Protein AF-W6US07-F1 (afdb_monomer_lite)

Secondary structure (DSSP, 8-state):
----------PPPPS---TTHHHHTTTTT-TTHHHHHHH----S-GGG---HHHHHHHHHHHT---SSHHHHHHHHHHHHHHHHHHHHHHHTS---SHHHHHHHHHHHHHHHHHHHSPPPTT---TTSHHHHHHHHHHHHHHHHHHTT-HHHHHHHHHHHHHHHHHHTTTSSTHHHHHHHHHHHHH---HHHHHHHHHHHHHHHHHSTTTS-HHHHHHHHHHHHHHHHS--

Radius of gyration: 22.02 Å; chains: 1; bounding box: 59×45×82 Å

InterPro domains:
  IPR051851 EFR3 Homologs [PTHR12444] (31-222)

Sequence (231 aa):
MPRRLDGRLLFGCGPCRPKWVKVVDNIYTGNHSFLGFSQIEEDAPSYYREYDDLVDHFTRMAYSELPNEAERKKVRLAGIKGLQGVVRKTARGQLRMNALQSMEKIIPALLFNIHEKPPNDNEADESEPGCQAVFVFKDVVCRASFTNLIPVVSAMITQVVVHFDNHRLWTPSDFPLLVFGYLLDSIKNMQVAHNLVKELINYLRKSDTRLTTLQRISVVMVSCHPFCTVP

Foldseek 3Di:
DDDDDDDDDDPDDDDDDPPCVVLLVCLLPDPVSVVVVLPDDDPDAPPPDPCVVLLVCLLCQLVDPDPDPLSNLSSNLSSLVSVLSVLSNCLVHDPPDVVLVSLLRLLLSLLVQCVVPPDDPVDLDSSRSNSSSLVSLLVNLLSCQVVVVLVSLLSSLVSVVVSCVVVVVLPPLPSVLVSLVSNVVSHPDPVSLVVSLVSLVVCCVVCVVPDDPSSSVSSVCSSCVVVVPDD

Structure (mmCIF, N/CA/C/O backbone):
data_AF-W6US07-F1
#
_entry.id   AF-W6US07-F1
#
loop_
_atom_site.group_PDB
_atom_site.id
_atom_site.type_symbol
_atom_site.label_atom_id
_atom_site.label_alt_id
_atom_site.label_comp_id
_atom_site.label_asym_id
_atom_site.label_entity_id
_atom_site.label_seq_id
_atom_site.pdbx_PDB_ins_code
_atom_site.Cartn_x
_atom_site.Cartn_y
_atom_site.Cartn_z
_atom_site.occupancy
_atom_site.B_iso_or_equiv
_atom_site.auth_seq_id
_atom_site.auth_comp_id
_atom_site.auth_asym_id
_atom_site.auth_atom_id
_atom_site.pdbx_PDB_model_num
ATOM 1 N N . MET A 1 1 ? -39.193 -20.395 60.307 1.00 25.22 1 MET A N 1
ATOM 2 C CA . MET A 1 1 ? -38.164 -19.517 60.919 1.00 25.22 1 MET A CA 1
ATOM 3 C C . MET A 1 1 ? -36.825 -20.279 60.920 1.00 25.22 1 MET A C 1
ATOM 5 O O . MET A 1 1 ? -36.884 -21.497 60.969 1.00 25.22 1 MET A O 1
ATOM 9 N N . PRO A 1 2 ? -35.676 -19.599 60.733 1.00 37.22 2 PRO A N 1
ATOM 10 C CA . PRO A 1 2 ? -34.633 -19.822 59.692 1.00 37.22 2 PRO A CA 1
ATOM 11 C C . PRO A 1 2 ? -33.468 -20.765 60.125 1.00 37.22 2 PRO A C 1
ATOM 13 O O . PRO A 1 2 ? -33.389 -21.091 61.300 1.00 37.22 2 PRO A O 1
ATOM 16 N N . ARG A 1 3 ? -32.541 -21.258 59.271 1.00 29.02 3 ARG A N 1
ATOM 17 C CA . ARG A 1 3 ? -31.530 -20.529 58.459 1.00 29.02 3 ARG A CA 1
ATOM 18 C C . ARG A 1 3 ? -31.015 -21.291 57.220 1.00 29.02 3 ARG A C 1
ATOM 20 O O . ARG A 1 3 ? -30.935 -22.511 57.200 1.00 29.02 3 ARG A O 1
ATOM 27 N N . ARG A 1 4 ? -30.635 -20.478 56.224 1.00 33.22 4 ARG A N 1
ATOM 28 C CA . ARG A 1 4 ? -29.959 -20.766 54.947 1.00 33.22 4 ARG A CA 1
ATOM 29 C C . ARG A 1 4 ? -28.474 -21.111 55.130 1.00 33.22 4 ARG A C 1
ATOM 31 O O . ARG A 1 4 ? -27.862 -20.565 56.043 1.00 33.22 4 ARG A O 1
ATOM 38 N N . LEU A 1 5 ? -27.899 -21.827 54.159 1.00 33.09 5 LEU A N 1
ATOM 39 C CA . LEU A 1 5 ? -26.683 -21.424 53.432 1.00 33.09 5 LEU A CA 1
ATOM 40 C C . LEU A 1 5 ? -26.634 -22.137 52.065 1.00 33.09 5 LEU A C 1
ATOM 42 O O . LEU A 1 5 ? -27.092 -23.266 51.922 1.00 33.09 5 LEU A O 1
ATOM 46 N N . ASP A 1 6 ? -26.189 -21.376 51.068 1.00 35.84 6 ASP A N 1
ATOM 47 C CA . ASP A 1 6 ? -26.346 -21.533 49.620 1.00 35.84 6 ASP A CA 1
ATOM 48 C C . ASP A 1 6 ? -25.735 -22.791 48.982 1.00 35.84 6 ASP A C 1
ATOM 50 O O . ASP A 1 6 ? -24.614 -23.185 49.282 1.00 35.84 6 ASP A O 1
ATOM 54 N N . GLY A 1 7 ? -26.436 -23.320 47.974 1.00 32.16 7 GLY A N 1
ATOM 55 C CA . GLY A 1 7 ? -25.939 -24.325 47.031 1.00 32.16 7 GLY A CA 1
ATOM 56 C C . GLY A 1 7 ? -26.584 -24.148 45.655 1.00 32.16 7 GLY A C 1
ATOM 57 O O . GLY A 1 7 ? -27.359 -24.994 45.217 1.00 32.16 7 GLY A O 1
ATOM 58 N N . ARG A 1 8 ? -26.336 -23.013 44.983 1.00 32.59 8 ARG A N 1
ATOM 59 C CA . ARG A 1 8 ? -26.729 -22.830 43.576 1.00 32.59 8 ARG A CA 1
ATOM 60 C C . ARG A 1 8 ? -25.721 -23.521 42.664 1.00 32.59 8 ARG A C 1
ATOM 62 O O . ARG A 1 8 ? -24.563 -23.120 42.597 1.00 32.59 8 ARG A O 1
ATOM 69 N N . LEU A 1 9 ? -26.215 -24.500 41.913 1.00 31.17 9 LEU A N 1
ATOM 70 C CA . LEU A 1 9 ? -25.626 -24.971 40.664 1.00 31.17 9 LEU A CA 1
ATOM 71 C C . LEU A 1 9 ? -25.432 -23.769 39.724 1.00 31.17 9 LEU A C 1
ATOM 73 O O . LEU A 1 9 ? -26.399 -23.195 39.221 1.00 31.17 9 LEU A O 1
ATOM 77 N N . LEU A 1 10 ? -24.177 -23.366 39.524 1.00 31.89 10 LEU A N 1
ATOM 78 C CA . LEU A 1 10 ? -23.786 -22.415 38.489 1.00 31.89 10 LEU A CA 1
ATOM 79 C C . LEU A 1 10 ? -23.897 -23.122 37.134 1.00 31.89 10 LEU A C 1
ATOM 81 O O . LEU A 1 10 ? -23.019 -23.892 36.751 1.00 31.89 10 LEU A O 1
ATOM 85 N N . PHE A 1 11 ? -24.981 -22.853 36.404 1.00 33.59 11 PHE A N 1
ATOM 86 C CA . PHE A 1 11 ? -24.978 -23.007 34.953 1.00 33.59 11 PHE A CA 1
ATOM 87 C C . PHE A 1 11 ? -23.863 -22.114 34.404 1.00 33.59 11 PHE A C 1
ATOM 89 O O . PHE A 1 11 ? -23.882 -20.897 34.599 1.00 33.59 11 PHE A O 1
ATOM 96 N N . GLY A 1 12 ? -22.862 -22.739 33.787 1.00 29.06 12 GLY A N 1
ATOM 97 C CA . GLY A 1 12 ? -21.703 -22.060 33.230 1.00 29.06 12 GLY A CA 1
ATOM 98 C C . GLY A 1 12 ? -22.121 -21.005 32.211 1.00 29.06 12 GLY A C 1
ATOM 99 O O . GLY A 1 12 ? -22.681 -21.325 31.163 1.00 29.06 12 GLY A O 1
ATOM 100 N N . CYS A 1 13 ? -21.816 -19.742 32.509 1.00 34.47 13 CYS A N 1
ATOM 101 C CA . CYS A 1 13 ? -21.674 -18.727 31.478 1.00 34.47 13 CYS A CA 1
ATOM 102 C C . CYS A 1 13 ? -20.613 -19.228 30.491 1.00 34.47 13 CYS A C 1
ATOM 104 O O . CYS A 1 13 ? -19.468 -19.460 30.880 1.00 34.47 13 CYS A O 1
ATOM 106 N N . GLY A 1 14 ? -20.999 -19.411 29.226 1.00 37.53 14 GLY A N 1
ATOM 107 C CA . GLY A 1 14 ? -20.053 -19.634 28.133 1.00 37.53 14 GLY A CA 1
ATOM 108 C C . GLY A 1 14 ? -19.007 -18.510 28.052 1.00 37.53 14 GLY A C 1
ATOM 109 O O . GLY A 1 14 ? -19.163 -17.482 28.718 1.00 37.53 14 GLY A O 1
ATOM 110 N N . PRO A 1 15 ? -17.938 -18.684 27.252 1.00 42.66 15 PRO A N 1
ATOM 111 C CA . PRO A 1 15 ? -16.818 -17.751 27.203 1.00 42.66 15 PRO A CA 1
ATOM 112 C C . PRO A 1 15 ? -17.322 -16.319 27.010 1.00 42.66 15 PRO A C 1
ATOM 114 O O . PRO A 1 15 ? -18.023 -16.008 26.044 1.00 42.66 15 PRO A O 1
ATOM 117 N N . CYS A 1 16 ? -17.007 -15.463 27.985 1.00 43.09 16 CYS A N 1
ATOM 118 C CA . CYS A 1 16 ? -17.355 -14.053 27.985 1.00 43.09 16 CYS A CA 1
ATOM 119 C C . CYS A 1 16 ? -16.879 -13.432 26.670 1.00 43.09 16 CYS A C 1
ATOM 121 O O . CYS A 1 16 ? -15.677 -13.287 26.455 1.00 43.09 16 CYS A O 1
ATOM 123 N N . ARG A 1 17 ? -17.816 -13.078 25.781 1.00 43.22 17 ARG A N 1
ATOM 124 C CA . ARG A 1 17 ? -17.487 -12.392 24.527 1.00 43.22 17 ARG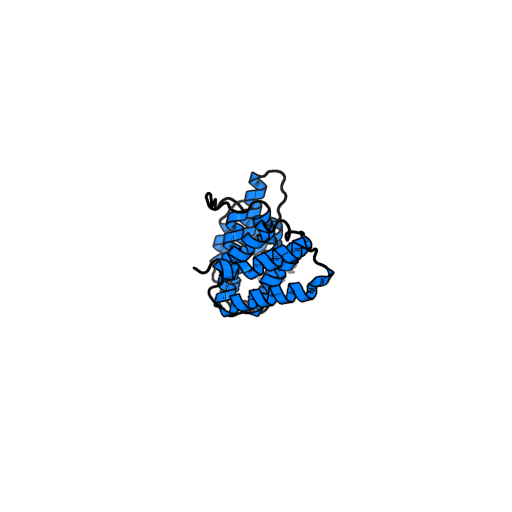 A CA 1
ATOM 125 C C . ARG A 1 17 ? -16.636 -11.150 24.847 1.00 43.22 17 ARG A C 1
ATOM 127 O O . ARG A 1 17 ? -17.054 -10.362 25.705 1.00 43.22 17 ARG A O 1
ATOM 134 N N . PRO A 1 18 ? -15.482 -10.947 24.185 1.00 44.50 18 PRO A N 1
ATOM 135 C CA . PRO A 1 18 ? -14.659 -9.760 24.388 1.00 44.50 18 PRO A CA 1
ATOM 136 C C . PRO A 1 18 ? -15.490 -8.491 24.177 1.00 44.50 18 PRO A C 1
ATOM 138 O O . PRO A 1 18 ? -16.295 -8.418 23.245 1.00 44.50 18 PRO A O 1
ATOM 141 N N . LYS A 1 19 ? -15.294 -7.468 25.020 1.00 40.53 19 LYS A N 1
ATOM 142 C CA . LYS A 1 19 ? -16.052 -6.200 24.957 1.00 40.53 19 LYS A CA 1
ATOM 143 C C . LYS A 1 19 ? -15.988 -5.522 23.575 1.00 40.53 19 LYS A C 1
ATOM 145 O O . LYS A 1 19 ? -16.894 -4.769 23.234 1.00 40.53 19 LYS A O 1
ATOM 150 N N . TRP A 1 20 ? -14.979 -5.844 22.766 1.00 45.72 20 TRP A N 1
ATOM 151 C CA . TRP A 1 20 ? -14.787 -5.358 21.399 1.00 45.72 20 TRP A CA 1
ATOM 152 C C . TRP A 1 20 ? -15.798 -5.888 20.377 1.00 45.72 20 TRP A C 1
ATOM 154 O O . TRP A 1 20 ? -16.084 -5.187 19.413 1.00 45.72 20 TRP A O 1
ATOM 164 N N . VAL A 1 21 ? -16.419 -7.050 20.611 1.00 40.38 21 VAL A N 1
ATOM 165 C CA . VAL A 1 21 ? -17.472 -7.586 19.723 1.00 40.38 21 VAL A CA 1
ATOM 166 C C . VAL A 1 21 ? -18.666 -6.624 19.655 1.00 40.38 21 VAL A C 1
ATOM 168 O O . VAL A 1 21 ? -19.186 -6.358 18.580 1.00 40.38 21 VAL A O 1
ATOM 171 N N . LYS A 1 22 ? -19.018 -5.984 20.780 1.00 39.84 22 LYS A N 1
ATOM 172 C CA . LYS A 1 22 ? -20.062 -4.943 20.828 1.00 39.84 22 LYS A CA 1
ATOM 173 C C . LYS A 1 22 ? -19.652 -3.623 20.163 1.00 39.84 22 LYS A C 1
ATOM 175 O O . LYS A 1 22 ? -20.510 -2.791 19.894 1.00 39.84 22 LYS A O 1
ATOM 180 N N . VAL A 1 23 ? -18.353 -3.405 19.945 1.00 44.38 23 VAL A N 1
ATOM 181 C CA . VAL A 1 23 ? -17.839 -2.228 19.230 1.00 44.38 23 VAL A CA 1
ATOM 182 C C . VAL A 1 23 ? -17.949 -2.463 17.728 1.00 44.38 23 VAL A C 1
ATOM 184 O O . VAL A 1 23 ? -18.418 -1.572 17.036 1.00 44.38 23 VAL A O 1
ATOM 187 N N . VAL A 1 24 ? -17.624 -3.670 17.249 1.00 43.62 24 VAL A N 1
ATOM 188 C CA . VAL A 1 24 ? -17.734 -4.068 15.833 1.00 43.62 24 VAL A CA 1
ATOM 189 C C . VAL A 1 24 ? -19.170 -3.963 15.311 1.00 43.62 24 VAL A C 1
ATOM 191 O O . VAL A 1 24 ? -19.389 -3.369 14.257 1.00 43.62 24 VAL A O 1
ATOM 194 N N . ASP A 1 25 ? -20.157 -4.406 16.094 1.00 38.91 25 ASP A N 1
ATOM 195 C CA . ASP A 1 25 ? -21.582 -4.287 15.736 1.00 38.91 25 ASP A CA 1
ATOM 196 C C . ASP A 1 25 ? -22.058 -2.821 15.616 1.00 38.91 25 ASP A C 1
ATOM 198 O O . ASP A 1 25 ? -23.061 -2.537 14.966 1.00 38.91 25 ASP A O 1
ATOM 202 N N . ASN A 1 26 ? -21.317 -1.870 16.198 1.00 40.03 26 ASN A N 1
ATOM 203 C CA . ASN A 1 26 ? -21.632 -0.438 16.219 1.00 40.03 26 ASN A CA 1
ATOM 204 C C . ASN A 1 26 ? -20.728 0.395 15.278 1.00 40.03 26 ASN A C 1
ATOM 206 O O . ASN A 1 26 ? -20.805 1.622 15.263 1.00 40.03 26 ASN A O 1
ATOM 210 N N . ILE A 1 27 ? -19.832 -0.244 14.509 1.00 46.94 27 ILE A N 1
ATOM 211 C CA . ILE A 1 27 ? -18.973 0.421 13.505 1.00 46.94 27 ILE A CA 1
ATOM 212 C C . ILE A 1 27 ? -19.727 0.633 12.183 1.00 46.94 27 ILE A C 1
ATOM 214 O O . ILE A 1 27 ? -19.425 1.579 11.457 1.00 46.94 27 ILE A O 1
ATOM 218 N N . TYR A 1 28 ? -20.772 -0.156 11.910 1.00 41.88 28 TYR A N 1
ATOM 219 C CA . TYR A 1 28 ? -21.669 0.074 10.770 1.00 41.88 28 TYR A CA 1
ATOM 220 C C . TYR A 1 28 ? -22.460 1.395 10.876 1.00 41.88 28 TYR A C 1
ATOM 222 O O . TYR A 1 28 ? -22.999 1.860 9.874 1.00 41.88 28 TYR A O 1
ATOM 230 N N . THR A 1 29 ? -22.504 2.031 12.055 1.00 41.88 29 THR A N 1
ATOM 231 C CA . THR A 1 29 ? -23.340 3.212 12.343 1.00 41.88 29 THR A CA 1
ATOM 232 C C . THR A 1 29 ? -22.586 4.495 12.714 1.00 41.88 29 THR A C 1
ATOM 234 O O . THR A 1 29 ? -23.234 5.537 12.809 1.00 41.88 29 THR A O 1
ATOM 237 N N . GLY A 1 30 ? -21.253 4.525 12.876 1.00 38.50 30 GLY A N 1
ATOM 238 C CA . GLY A 1 30 ? -20.607 5.814 13.170 1.00 38.50 30 GLY A CA 1
ATOM 239 C C . GLY A 1 30 ? -19.095 5.841 13.394 1.00 38.50 30 GLY A C 1
ATOM 240 O O . GLY A 1 30 ? -18.540 5.086 14.187 1.00 38.50 30 GLY A O 1
ATOM 241 N N . ASN A 1 31 ? -18.458 6.840 12.773 1.00 42.78 31 ASN A N 1
ATOM 242 C CA . ASN A 1 31 ? -17.029 7.201 12.793 1.00 42.78 31 ASN A CA 1
ATOM 243 C C . ASN A 1 31 ? -16.382 7.450 14.183 1.00 42.78 31 ASN A C 1
ATOM 245 O O . ASN A 1 31 ? -15.215 7.832 14.240 1.00 42.78 31 ASN A O 1
ATOM 249 N N . HIS A 1 32 ? -17.079 7.256 15.307 1.00 44.66 32 HIS A N 1
ATOM 250 C CA . HIS A 1 32 ? -16.619 7.715 16.629 1.00 44.66 32 HIS A CA 1
ATOM 251 C C . HIS A 1 32 ? -16.204 6.601 17.601 1.00 44.66 32 HIS A C 1
ATOM 253 O O . HIS A 1 32 ? -15.392 6.847 18.495 1.00 44.66 32 HIS A O 1
ATOM 259 N N . SER A 1 33 ? -16.693 5.371 17.430 1.00 53.75 33 SER A N 1
ATOM 260 C CA . SER A 1 33 ? -16.459 4.280 18.390 1.00 53.75 33 SER A CA 1
ATOM 261 C C . SER A 1 33 ? -15.002 3.796 18.401 1.00 53.75 33 SER A C 1
ATOM 263 O O . SER A 1 33 ? -14.430 3.560 19.467 1.00 53.75 33 SER A O 1
ATOM 265 N N . PHE A 1 34 ? -14.351 3.736 17.235 1.00 49.66 34 PHE A N 1
ATOM 266 C CA . PHE A 1 34 ? -12.952 3.307 17.138 1.00 49.66 34 PHE A CA 1
ATOM 267 C C . PHE A 1 34 ? -11.933 4.429 17.414 1.00 49.66 34 PHE A C 1
ATOM 269 O O . PHE A 1 34 ? -10.840 4.177 17.918 1.00 49.66 34 PHE A O 1
ATOM 276 N N . LEU A 1 35 ? -12.293 5.691 17.163 1.00 49.06 35 LEU A N 1
ATOM 277 C CA . LEU A 1 35 ? -11.479 6.843 17.569 1.00 49.06 35 LEU A CA 1
ATOM 278 C C . LEU A 1 35 ? -11.368 6.915 19.099 1.00 49.06 35 LEU A C 1
ATOM 280 O O . LEU A 1 35 ? -10.259 7.057 19.613 1.00 49.06 35 LEU A O 1
ATOM 284 N N . GLY A 1 36 ? -12.476 6.685 19.814 1.00 50.62 36 GLY A N 1
ATOM 285 C CA . GLY A 1 36 ? -12.476 6.510 21.269 1.00 50.62 36 GLY A CA 1
ATOM 286 C C . GLY A 1 36 ? -11.646 5.303 21.714 1.00 50.62 36 GLY A C 1
ATOM 287 O O . GLY A 1 36 ? -10.788 5.445 22.578 1.00 50.62 36 GLY A O 1
ATOM 288 N N . PHE A 1 37 ? -11.799 4.144 21.056 1.00 52.94 37 PHE A N 1
ATOM 289 C CA . PHE A 1 37 ? -10.954 2.962 21.290 1.00 52.94 37 PHE A CA 1
ATOM 290 C C . PHE A 1 37 ? -9.463 3.296 21.187 1.00 52.94 37 PHE A C 1
ATOM 292 O O . PHE A 1 37 ? -8.675 2.871 22.030 1.00 52.94 37 PHE A O 1
ATOM 299 N N . SER A 1 38 ? -9.063 4.050 20.158 1.00 51.19 38 SER A N 1
ATOM 300 C CA . SER A 1 38 ? -7.661 4.390 19.897 1.00 51.19 38 SER A CA 1
ATOM 301 C C . SER A 1 38 ? -7.018 5.241 21.005 1.00 51.19 38 SER A C 1
ATOM 303 O O . SER A 1 38 ? -5.797 5.218 21.153 1.00 51.19 38 SER A O 1
ATOM 305 N N . GLN A 1 39 ? -7.841 5.956 21.782 1.00 48.38 39 GLN A N 1
ATOM 306 C CA . GLN A 1 39 ? -7.433 6.912 22.814 1.00 48.38 39 GLN A CA 1
ATOM 307 C C . GLN A 1 39 ? -7.444 6.339 24.239 1.00 48.38 39 GLN A C 1
ATOM 309 O O . GLN A 1 39 ? -6.905 6.978 25.135 1.00 48.38 39 GLN A O 1
ATOM 314 N N . ILE A 1 40 ? -8.021 5.153 24.459 1.00 54.25 40 ILE A N 1
ATOM 315 C CA . ILE A 1 40 ? -8.027 4.504 25.778 1.00 54.25 40 ILE A CA 1
ATOM 316 C C . ILE A 1 40 ? -6.599 4.054 26.125 1.00 54.25 40 ILE A C 1
ATOM 318 O O . ILE A 1 40 ? -6.007 3.249 25.397 1.00 54.25 40 ILE A O 1
ATOM 322 N N . GLU A 1 41 ? -6.055 4.574 27.229 1.00 45.31 41 GLU A N 1
ATOM 323 C CA . GLU A 1 41 ? -4.853 4.037 27.874 1.00 45.31 41 GLU A CA 1
ATOM 324 C C . GLU A 1 41 ? -5.187 2.661 28.458 1.00 45.31 41 GLU A C 1
ATOM 326 O O . GLU A 1 41 ? -6.190 2.487 29.147 1.00 45.31 41 GLU A O 1
ATOM 331 N N . GLU A 1 42 ? -4.396 1.648 28.108 1.00 53.53 42 GLU A N 1
ATOM 332 C CA . GLU A 1 42 ? -4.670 0.263 28.488 1.00 53.53 42 GLU A CA 1
ATOM 333 C C . GLU A 1 42 ? -3.602 -0.225 29.471 1.00 53.53 42 GLU A C 1
ATOM 335 O O . GLU A 1 42 ? -2.445 -0.391 29.086 1.00 53.53 42 GLU A O 1
ATOM 340 N N . ASP A 1 43 ? -4.025 -0.513 30.707 1.00 42.69 43 ASP A N 1
ATOM 341 C CA . ASP A 1 43 ? -3.190 -0.988 31.826 1.00 42.69 43 ASP A CA 1
ATOM 342 C C . ASP A 1 43 ? -2.570 -2.386 31.605 1.00 42.69 43 ASP A C 1
ATOM 344 O O . ASP A 1 43 ? -1.724 -2.834 32.380 1.00 42.69 43 ASP A O 1
ATOM 348 N N . ALA A 1 44 ? -2.980 -3.104 30.551 1.00 40.97 44 ALA A N 1
ATOM 349 C CA . ALA A 1 44 ? -2.500 -4.449 30.239 1.00 40.97 44 ALA A CA 1
ATOM 350 C C . ALA A 1 44 ? -1.329 -4.430 29.226 1.00 40.97 44 ALA A C 1
ATOM 352 O O . ALA A 1 44 ? -1.453 -3.812 28.159 1.00 40.97 44 ALA A O 1
ATOM 353 N N . PRO A 1 45 ? -0.223 -5.153 29.487 1.00 45.09 45 PRO A N 1
ATOM 354 C CA . PRO A 1 45 ? 0.939 -5.208 28.596 1.00 45.09 45 PRO A CA 1
ATOM 355 C C . PRO A 1 45 ? 0.641 -5.728 27.176 1.00 45.09 45 PRO A C 1
ATOM 357 O O . PRO A 1 45 ? -0.231 -6.573 26.970 1.00 45.09 45 PRO A O 1
ATOM 360 N N . SER A 1 46 ? 1.395 -5.243 26.180 1.00 51.25 46 SER A N 1
ATOM 361 C CA . SER A 1 46 ? 1.120 -5.438 24.741 1.00 51.25 46 SER A CA 1
ATOM 362 C C . SER A 1 46 ? 1.228 -6.881 24.229 1.00 51.25 46 SER A C 1
ATOM 364 O O . SER A 1 46 ? 0.680 -7.183 23.172 1.00 51.25 46 SER A O 1
ATOM 366 N N . TYR A 1 47 ? 1.892 -7.776 24.964 1.00 40.50 47 TYR A N 1
ATOM 367 C CA . TYR A 1 47 ?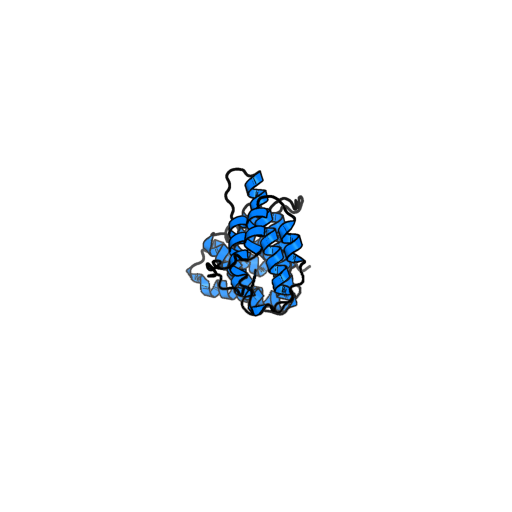 2.173 -9.151 24.532 1.00 40.50 47 TYR A CA 1
ATOM 368 C C . TYR A 1 47 ? 0.949 -10.082 24.498 1.00 40.50 47 TYR A C 1
ATOM 370 O O . TYR A 1 47 ? 1.021 -11.131 23.870 1.00 40.50 47 TYR A O 1
ATOM 378 N N . TYR A 1 48 ? -0.173 -9.704 25.120 1.00 44.00 48 TYR A N 1
ATOM 379 C CA . TYR A 1 48 ? -1.424 -10.482 25.102 1.00 44.00 48 TYR A CA 1
ATOM 380 C C . TYR A 1 48 ? -2.415 -10.065 24.001 1.00 44.00 48 TYR A C 1
ATOM 382 O O . TYR A 1 48 ? -3.552 -10.533 23.995 1.00 44.00 48 TYR A O 1
ATOM 390 N N . ARG A 1 49 ? -2.048 -9.147 23.098 1.00 55.38 49 ARG A N 1
ATOM 391 C CA . ARG A 1 49 ? -3.010 -8.562 22.152 1.00 55.38 49 ARG A CA 1
ATOM 392 C C . ARG A 1 49 ? -2.919 -9.208 20.773 1.00 55.38 49 ARG A C 1
ATOM 394 O O . ARG A 1 49 ? -2.031 -8.889 19.987 1.00 55.38 49 ARG A O 1
ATOM 401 N N . GLU A 1 50 ? -3.893 -10.058 20.469 1.00 59.06 50 GLU A N 1
ATOM 402 C CA . GLU A 1 50 ? -4.188 -10.543 19.118 1.00 59.06 50 GLU A CA 1
ATOM 403 C C . GLU A 1 50 ? -4.860 -9.412 18.322 1.00 59.06 50 GLU A C 1
ATOM 405 O O . GLU A 1 50 ? -6.081 -9.307 18.224 1.00 59.06 50 GLU A O 1
ATOM 410 N N . TYR A 1 51 ? -4.053 -8.490 17.791 1.00 66.38 51 TYR A N 1
ATOM 411 C CA . TYR A 1 51 ? -4.553 -7.459 16.875 1.00 66.38 51 TYR A CA 1
ATOM 412 C C . TYR A 1 51 ? -4.918 -8.025 15.496 1.00 66.38 51 TYR A C 1
ATOM 414 O O . TYR A 1 51 ? -5.525 -7.309 14.701 1.00 66.38 51 TYR A O 1
ATOM 422 N N . ASP A 1 52 ? -4.584 -9.285 15.217 1.00 73.19 52 ASP A N 1
ATOM 423 C CA . ASP A 1 52 ? -4.792 -9.933 13.922 1.00 73.19 52 ASP A CA 1
ATOM 424 C C . ASP A 1 52 ? -6.269 -9.985 13.523 1.00 73.19 52 ASP A C 1
ATOM 426 O O . ASP A 1 52 ? -6.591 -9.671 12.379 1.00 73.19 52 ASP A O 1
ATOM 430 N N . ASP A 1 53 ? -7.180 -10.241 14.466 1.00 77.56 53 ASP A N 1
ATOM 431 C CA . ASP A 1 53 ? -8.626 -10.221 14.205 1.00 77.56 53 ASP A CA 1
ATOM 432 C C . ASP A 1 53 ? -9.127 -8.826 13.803 1.00 77.56 53 ASP A C 1
ATOM 434 O O . ASP A 1 53 ? -9.984 -8.681 12.925 1.00 77.56 53 ASP A O 1
ATOM 438 N N . LEU A 1 54 ? -8.579 -7.778 14.428 1.00 79.44 54 LEU A N 1
ATOM 439 C CA . LEU A 1 54 ? -8.909 -6.391 14.100 1.00 79.44 54 LEU A CA 1
ATOM 440 C C . LEU A 1 54 ? -8.332 -6.004 12.740 1.00 79.44 54 LEU A C 1
ATOM 442 O O . LEU A 1 54 ? -9.036 -5.402 11.930 1.00 79.44 54 LEU A O 1
ATOM 446 N N . VAL A 1 55 ? -7.074 -6.365 12.475 1.00 84.25 55 VAL A N 1
ATOM 447 C CA . VAL A 1 55 ? -6.434 -6.146 11.174 1.00 84.25 55 VAL A CA 1
ATOM 448 C C . VAL A 1 55 ? -7.234 -6.848 10.083 1.00 84.25 55 VAL A C 1
ATOM 450 O O . VAL A 1 55 ? -7.544 -6.217 9.078 1.00 84.25 55 VAL A O 1
ATOM 453 N N . ASP A 1 56 ? -7.649 -8.094 10.293 1.00 85.31 56 ASP A N 1
ATOM 454 C CA . ASP A 1 56 ? -8.471 -8.848 9.348 1.00 85.31 56 ASP A CA 1
ATOM 455 C C . ASP A 1 56 ? -9.824 -8.195 9.104 1.00 85.31 56 ASP A C 1
ATOM 457 O O . ASP A 1 56 ? -10.247 -8.043 7.956 1.00 85.31 56 ASP A O 1
ATOM 461 N N . HIS A 1 57 ? -10.513 -7.788 10.168 1.00 86.81 57 HIS A N 1
ATOM 462 C CA . HIS A 1 57 ? -11.805 -7.132 10.046 1.00 86.81 57 HIS A CA 1
ATOM 463 C C . HIS A 1 57 ? -11.700 -5.818 9.258 1.00 86.81 57 HIS A C 1
ATOM 465 O O . HIS A 1 57 ? -12.415 -5.627 8.273 1.00 86.81 57 HIS A O 1
ATOM 471 N N . PHE A 1 58 ? -10.763 -4.944 9.628 1.00 90.81 58 PHE A N 1
ATOM 472 C CA . PHE A 1 58 ? -10.567 -3.665 8.947 1.00 90.81 58 PHE A CA 1
ATOM 473 C C . PHE A 1 58 ? -10.046 -3.819 7.520 1.00 90.81 58 PHE A C 1
ATOM 475 O O . PHE A 1 58 ? -10.437 -3.051 6.644 1.00 90.81 58 PHE A O 1
ATOM 482 N N . THR A 1 59 ? -9.226 -4.837 7.262 1.00 91.81 59 THR A N 1
ATOM 483 C CA . THR A 1 59 ? -8.765 -5.174 5.913 1.00 91.81 59 THR A CA 1
ATOM 484 C C . THR A 1 59 ? -9.942 -5.596 5.032 1.00 91.81 59 THR A C 1
ATOM 486 O O . THR A 1 59 ? -10.094 -5.068 3.935 1.00 91.81 59 THR A O 1
ATOM 489 N N . ARG A 1 60 ? -10.850 -6.458 5.521 1.00 92.56 60 ARG A N 1
ATOM 490 C CA . ARG A 1 60 ? -12.079 -6.821 4.782 1.00 92.56 60 ARG A CA 1
ATOM 491 C C . ARG A 1 60 ? -12.947 -5.601 4.471 1.00 92.56 60 ARG A C 1
ATOM 493 O O . ARG A 1 60 ? -13.467 -5.491 3.367 1.00 92.56 60 ARG A O 1
ATOM 500 N N . MET A 1 61 ? -13.074 -4.666 5.414 1.00 93.62 61 MET A N 1
ATOM 501 C CA . MET A 1 61 ? -13.788 -3.407 5.176 1.00 93.62 61 MET A CA 1
ATOM 502 C C . MET A 1 61 ? -13.099 -2.545 4.105 1.00 93.62 61 MET A C 1
ATOM 504 O O . MET A 1 61 ? -13.774 -2.008 3.229 1.00 93.62 61 MET A O 1
ATOM 508 N N . ALA A 1 62 ? -11.766 -2.441 4.140 1.00 94.50 62 ALA A N 1
ATOM 509 C CA . ALA A 1 62 ? -10.973 -1.698 3.157 1.00 94.50 62 ALA A CA 1
ATOM 510 C C . ALA A 1 62 ? -11.053 -2.295 1.738 1.00 94.50 62 ALA A C 1
ATOM 512 O O . ALA A 1 62 ? -10.901 -1.557 0.767 1.00 94.50 62 ALA A O 1
ATOM 513 N N . TYR A 1 63 ? -11.355 -3.590 1.615 1.00 95.50 63 TYR A N 1
ATOM 514 C CA . TYR A 1 63 ? -11.622 -4.280 0.348 1.00 95.50 63 TYR A CA 1
ATOM 515 C C . TYR A 1 63 ? -13.110 -4.357 -0.023 1.00 95.50 63 TYR A C 1
ATOM 517 O O . TYR A 1 63 ? -13.468 -5.094 -0.932 1.00 95.50 63 TYR A O 1
ATOM 525 N N . SER A 1 64 ? -14.004 -3.637 0.661 1.00 93.94 64 SER A N 1
ATOM 526 C CA . SER A 1 64 ? -15.447 -3.734 0.400 1.00 93.94 64 SER A CA 1
ATOM 527 C C . SER A 1 64 ? -15.791 -3.495 -1.078 1.00 93.94 64 SER A C 1
ATOM 529 O O . SER A 1 64 ? -15.350 -2.509 -1.663 1.00 93.94 64 SER A O 1
ATOM 531 N N . GLU A 1 65 ? -16.615 -4.362 -1.666 1.00 93.12 65 GLU A N 1
ATOM 532 C CA . GLU A 1 65 ? -17.097 -4.275 -3.056 1.00 93.12 65 GLU A CA 1
ATOM 533 C C . GLU A 1 65 ? -18.620 -4.064 -3.113 1.00 93.12 65 GLU A C 1
ATOM 535 O O . GLU A 1 65 ? -19.299 -4.519 -4.030 1.00 93.12 65 GLU A O 1
ATOM 540 N N . LEU A 1 66 ? -19.189 -3.382 -2.109 1.00 91.00 66 LEU A N 1
ATOM 541 C CA . LEU A 1 66 ? -20.627 -3.092 -2.078 1.00 91.00 66 LEU A CA 1
ATOM 542 C C . LEU A 1 66 ? -21.088 -2.401 -3.378 1.00 91.00 66 LEU A C 1
ATOM 544 O O . LEU A 1 66 ? -20.390 -1.509 -3.867 1.00 91.00 66 LEU A O 1
ATOM 548 N N . PRO A 1 67 ? -22.271 -2.749 -3.921 1.00 90.19 67 PRO A N 1
ATOM 549 C CA . PRO A 1 67 ? -22.734 -2.223 -5.207 1.00 90.19 67 PRO A CA 1
ATOM 550 C C . PRO A 1 67 ? -22.974 -0.708 -5.161 1.00 90.19 67 PRO A C 1
ATOM 552 O O . PRO A 1 67 ? -22.665 0.006 -6.113 1.00 90.19 67 PRO A O 1
ATOM 555 N N . ASN A 1 68 ? -23.469 -0.202 -4.030 1.00 93.69 68 ASN A N 1
ATOM 556 C CA . ASN A 1 68 ? -23.664 1.222 -3.799 1.00 93.69 68 ASN A CA 1
ATOM 557 C C . ASN A 1 68 ? -22.320 1.909 -3.510 1.00 93.69 68 ASN A C 1
ATOM 559 O O . ASN A 1 68 ? -21.694 1.654 -2.481 1.00 93.69 68 ASN A O 1
ATOM 563 N N . GLU A 1 69 ? -21.891 2.809 -4.398 1.00 90.25 69 GLU A N 1
ATOM 564 C CA . GLU A 1 69 ? -20.614 3.524 -4.278 1.00 90.25 69 GLU A CA 1
ATOM 565 C C . GLU A 1 69 ? -20.504 4.339 -2.984 1.00 90.25 69 GLU A C 1
ATOM 567 O O . GLU A 1 69 ? -19.465 4.302 -2.325 1.00 90.25 69 GLU A O 1
ATOM 572 N N . ALA A 1 70 ? -21.566 5.037 -2.578 1.00 89.44 70 ALA A N 1
ATOM 573 C CA . ALA A 1 70 ? -21.533 5.873 -1.381 1.00 89.44 70 ALA A CA 1
ATOM 574 C C . ALA A 1 70 ? -21.366 5.030 -0.105 1.00 89.44 70 ALA A C 1
ATOM 576 O O . ALA A 1 70 ? -20.638 5.411 0.812 1.00 89.44 70 ALA A O 1
ATOM 577 N N . GLU A 1 71 ? -22.012 3.865 -0.045 1.00 88.56 71 GLU A N 1
ATOM 578 C CA . GLU A 1 71 ? -21.860 2.922 1.067 1.00 88.56 71 GLU A CA 1
ATOM 579 C C . GLU A 1 71 ? -20.501 2.224 1.028 1.00 88.56 71 GLU A C 1
ATOM 581 O O . GLU A 1 71 ? -19.831 2.131 2.058 1.00 88.56 71 GLU A O 1
ATOM 586 N N . ARG A 1 72 ? -20.042 1.814 -0.161 1.00 92.12 72 ARG A N 1
ATOM 587 C CA . ARG A 1 72 ? -18.711 1.233 -0.371 1.00 92.12 72 ARG A CA 1
ATOM 588 C C . ARG A 1 72 ? -17.616 2.175 0.123 1.00 92.12 72 ARG A C 1
ATOM 590 O O . ARG A 1 72 ? -16.773 1.753 0.913 1.00 92.12 72 ARG A O 1
ATOM 597 N N . LYS A 1 73 ? -17.667 3.459 -0.256 1.00 91.31 73 LYS A N 1
ATOM 598 C CA . LYS A 1 73 ? -16.726 4.489 0.215 1.00 91.31 73 LYS A CA 1
ATOM 599 C C . LYS A 1 73 ? -16.732 4.613 1.735 1.00 91.31 73 LYS A C 1
ATOM 601 O O . LYS A 1 73 ? -15.667 4.568 2.344 1.00 91.31 73 LYS A O 1
ATOM 606 N N . LYS A 1 74 ? -17.911 4.694 2.363 1.00 90.94 74 LYS A N 1
ATOM 607 C CA . LYS A 1 74 ? -18.035 4.777 3.830 1.00 90.94 74 LYS A CA 1
ATOM 608 C C . LYS A 1 74 ? -17.406 3.574 4.534 1.00 90.94 74 LYS A C 1
ATOM 610 O O . LYS A 1 74 ? -16.637 3.760 5.475 1.00 90.94 74 LYS A O 1
ATOM 615 N N . VAL A 1 75 ? -17.698 2.357 4.069 1.00 91.69 75 VAL A N 1
ATOM 616 C CA . VAL A 1 75 ? -17.153 1.123 4.659 1.00 91.69 75 VAL A CA 1
ATOM 617 C C . VAL A 1 75 ? -15.636 1.065 4.499 1.00 91.69 75 VAL A C 1
ATOM 619 O O . VAL A 1 75 ? -14.932 0.795 5.473 1.00 91.69 75 VAL A O 1
ATOM 622 N N . ARG A 1 76 ? -15.113 1.385 3.311 1.00 94.81 76 ARG A N 1
ATOM 623 C CA . ARG A 1 76 ? -13.665 1.406 3.072 1.00 94.81 76 ARG A CA 1
ATOM 624 C C . ARG A 1 76 ? -12.955 2.451 3.915 1.00 94.81 76 ARG A C 1
ATOM 626 O O . ARG A 1 76 ? -11.950 2.137 4.544 1.00 94.81 76 ARG A O 1
ATOM 633 N N . LEU A 1 77 ? -13.509 3.659 4.006 1.00 92.69 77 LEU A N 1
ATOM 634 C CA . LEU A 1 77 ? -12.953 4.731 4.827 1.00 92.69 77 LEU A CA 1
ATOM 635 C C . LEU A 1 77 ? -12.904 4.335 6.311 1.00 92.69 77 LEU A C 1
ATOM 637 O O . LEU A 1 77 ? -11.897 4.573 6.978 1.00 92.69 77 LEU A O 1
ATOM 641 N N . ALA A 1 78 ? -13.955 3.684 6.819 1.00 89.75 78 ALA A N 1
ATOM 642 C CA . ALA A 1 78 ? -13.977 3.148 8.178 1.00 89.75 78 ALA A CA 1
ATOM 643 C C . ALA A 1 78 ? -12.922 2.045 8.380 1.00 89.75 78 ALA A C 1
ATOM 645 O O . ALA A 1 78 ? -12.213 2.064 9.386 1.00 89.75 78 ALA A O 1
ATOM 646 N N . GLY A 1 79 ? -12.752 1.145 7.405 1.00 91.50 79 GLY A N 1
ATOM 647 C CA . GLY A 1 79 ? -11.692 0.132 7.407 1.00 91.50 79 GLY A CA 1
ATOM 648 C C . GLY A 1 79 ? -10.295 0.749 7.477 1.00 91.50 79 GLY A C 1
ATOM 649 O O . GLY A 1 79 ? -9.519 0.435 8.377 1.00 91.50 79 GLY A O 1
ATOM 650 N N . ILE A 1 80 ? -9.993 1.708 6.599 1.00 93.25 80 ILE A N 1
ATOM 651 C CA . ILE A 1 80 ? -8.685 2.378 6.545 1.00 93.25 80 ILE A CA 1
ATOM 652 C C . ILE A 1 80 ? -8.400 3.158 7.840 1.00 93.25 80 ILE A C 1
ATOM 654 O O . ILE A 1 80 ? -7.291 3.088 8.374 1.00 93.25 80 ILE A O 1
ATOM 658 N N . LYS A 1 81 ? -9.396 3.860 8.401 1.00 88.69 81 LYS A N 1
ATOM 659 C CA . LYS A 1 81 ? -9.276 4.532 9.712 1.00 88.69 81 LYS A CA 1
ATOM 660 C C . LYS A 1 81 ? -9.079 3.532 10.859 1.00 88.69 81 LYS A C 1
ATOM 662 O O . LYS A 1 81 ? -8.343 3.815 11.805 1.00 88.69 81 LYS A O 1
ATOM 667 N N . GLY A 1 82 ? -9.677 2.347 10.757 1.00 86.88 82 GLY A N 1
ATOM 668 C CA . GLY A 1 82 ? -9.419 1.220 11.650 1.00 86.88 82 GLY A CA 1
ATOM 669 C C . GLY A 1 82 ? -7.955 0.777 11.616 1.00 86.88 82 GLY A C 1
ATOM 670 O O . GLY A 1 82 ? -7.286 0.758 12.652 1.00 86.88 82 GLY A O 1
ATOM 671 N N . LEU A 1 83 ? -7.414 0.525 10.419 1.00 88.31 83 LEU A N 1
ATOM 672 C CA . LEU A 1 83 ? -5.997 0.177 10.231 1.00 88.31 83 LEU A CA 1
ATOM 673 C C . LEU A 1 83 ? -5.068 1.273 10.771 1.00 88.31 83 LEU A C 1
ATOM 675 O O . LEU A 1 83 ? -4.094 0.975 11.462 1.00 88.31 83 LEU A O 1
ATOM 679 N N . GLN A 1 84 ? -5.403 2.546 10.544 1.00 86.56 84 GLN A N 1
ATOM 680 C CA . GLN A 1 84 ? -4.668 3.682 11.102 1.00 86.56 84 GLN A CA 1
ATOM 681 C C . GLN A 1 84 ? -4.594 3.635 12.635 1.00 86.56 84 GLN A C 1
ATOM 683 O O . GLN A 1 84 ? -3.534 3.875 13.219 1.00 86.56 84 GLN A O 1
ATOM 688 N N . GLY A 1 85 ? -5.710 3.338 13.306 1.00 81.31 85 GLY A N 1
ATOM 689 C CA . GLY A 1 85 ? -5.741 3.230 14.763 1.00 81.31 85 GLY A CA 1
ATOM 690 C C . GLY A 1 85 ? -4.906 2.057 15.281 1.00 81.31 85 GLY A C 1
ATOM 691 O O . GLY A 1 85 ? -4.203 2.220 16.281 1.00 81.31 85 GLY A O 1
ATOM 692 N N . VAL A 1 86 ? -4.901 0.920 14.572 1.00 79.19 86 VAL A N 1
ATOM 693 C CA . VAL A 1 86 ? -4.025 -0.222 14.889 1.00 79.19 86 VAL A CA 1
ATOM 694 C C . VAL A 1 86 ? -2.555 0.185 14.772 1.00 79.19 86 VAL A C 1
ATOM 696 O O . VAL A 1 86 ? -1.813 0.059 15.743 1.00 79.19 86 VAL A O 1
ATOM 699 N N . VAL A 1 87 ? -2.142 0.778 13.645 1.00 78.25 87 VAL A N 1
ATOM 700 C CA . VAL A 1 87 ? -0.767 1.275 13.430 1.00 78.25 87 VAL A CA 1
ATOM 701 C C . VAL A 1 87 ? -0.341 2.249 14.537 1.00 78.25 87 VAL A 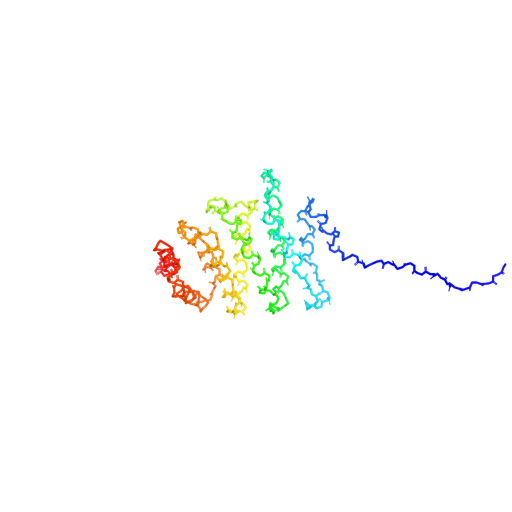C 1
ATOM 703 O O . VAL A 1 87 ? 0.770 2.156 15.069 1.00 78.25 87 VAL A O 1
ATOM 706 N N . ARG A 1 88 ? -1.231 3.169 14.935 1.00 77.00 88 ARG A N 1
ATOM 707 C CA . ARG A 1 88 ? -0.973 4.137 16.012 1.00 77.00 88 ARG A CA 1
ATOM 708 C C . ARG A 1 88 ? -0.770 3.476 17.371 1.00 77.00 88 ARG A C 1
ATOM 710 O O . ARG A 1 88 ? 0.133 3.892 18.098 1.00 77.00 88 ARG A O 1
ATOM 717 N N . LYS A 1 89 ? -1.578 2.468 17.711 1.00 71.75 89 LYS A N 1
ATOM 718 C CA . LYS A 1 89 ? -1.465 1.725 18.975 1.00 71.75 89 LYS A CA 1
ATOM 719 C C . LYS A 1 89 ? -0.209 0.859 19.020 1.00 71.75 89 LYS A C 1
ATOM 721 O O . LYS A 1 89 ? 0.490 0.868 20.030 1.00 71.75 89 LYS A O 1
ATOM 726 N N . THR A 1 90 ? 0.133 0.198 17.919 1.00 65.06 90 THR A N 1
ATOM 727 C CA . THR A 1 90 ? 1.323 -0.660 17.824 1.00 65.06 90 THR A CA 1
ATOM 728 C C . THR A 1 90 ? 2.632 0.130 17.966 1.00 65.06 90 THR A C 1
ATOM 730 O O . THR A 1 90 ? 3.607 -0.375 18.515 1.00 65.06 90 THR A O 1
ATOM 733 N N . ALA A 1 91 ? 2.660 1.403 17.560 1.00 56.00 91 ALA A N 1
ATOM 734 C CA . ALA A 1 91 ? 3.844 2.257 17.685 1.00 56.00 91 ALA A CA 1
ATOM 735 C C . ALA A 1 91 ? 4.165 2.703 19.129 1.00 56.00 91 ALA A C 1
ATOM 737 O O . ALA A 1 91 ? 5.309 3.055 19.410 1.00 56.00 91 ALA A O 1
ATOM 738 N N . ARG A 1 92 ? 3.188 2.706 20.050 1.00 52.62 92 ARG A N 1
ATOM 739 C CA . ARG A 1 92 ? 3.369 3.235 21.420 1.00 52.62 92 ARG A CA 1
ATOM 740 C C . ARG A 1 92 ? 4.042 2.260 22.393 1.00 52.62 92 ARG A C 1
ATOM 742 O O . ARG A 1 92 ? 4.526 2.694 23.430 1.00 52.62 92 ARG A O 1
ATOM 749 N N . GLY A 1 93 ? 4.112 0.970 22.070 1.00 50.19 93 GLY A N 1
ATOM 750 C CA . GLY A 1 93 ? 4.687 -0.049 22.948 1.00 50.19 93 GLY A CA 1
ATOM 751 C C . GLY A 1 93 ? 5.492 -1.061 22.154 1.00 50.19 93 GLY A C 1
ATOM 752 O O . GLY A 1 93 ? 4.961 -2.111 21.834 1.00 50.19 93 GLY A O 1
ATOM 753 N N . GLN A 1 94 ? 6.745 -0.707 21.837 1.00 49.84 94 GLN A N 1
ATOM 754 C CA . GLN A 1 94 ? 7.750 -1.523 21.139 1.00 49.84 94 GLN A CA 1
ATOM 755 C C . GLN A 1 94 ? 7.198 -2.323 19.946 1.00 49.84 94 GLN A C 1
ATOM 757 O O . GLN A 1 94 ? 6.665 -3.416 20.108 1.00 49.84 94 GLN A O 1
ATOM 762 N N . LEU A 1 95 ? 7.436 -1.812 18.734 1.00 51.69 95 LEU A N 1
ATOM 763 C CA . LEU A 1 95 ? 7.340 -2.536 17.458 1.00 51.69 95 LEU A CA 1
ATOM 764 C C . LEU A 1 95 ? 8.240 -3.795 17.479 1.00 51.69 95 LEU A C 1
ATOM 766 O O . LEU A 1 95 ? 9.318 -3.817 16.893 1.00 51.69 95 LEU A O 1
ATOM 770 N N . ARG A 1 96 ? 7.848 -4.844 18.205 1.00 49.16 96 ARG A N 1
ATOM 771 C CA . ARG A 1 96 ? 8.538 -6.135 18.272 1.00 49.16 96 ARG A CA 1
ATOM 772 C C . ARG A 1 96 ? 7.665 -7.174 17.583 1.00 49.16 96 ARG A C 1
ATOM 774 O O . ARG A 1 96 ? 6.596 -7.503 18.077 1.00 49.16 96 ARG A O 1
ATOM 781 N N . MET A 1 97 ? 8.159 -7.653 16.440 1.00 43.53 97 MET A N 1
ATOM 782 C CA . MET A 1 97 ? 7.773 -8.847 15.667 1.00 43.53 97 MET A CA 1
ATOM 783 C C . MET A 1 97 ? 6.308 -8.993 15.207 1.00 43.53 97 MET A C 1
ATOM 785 O O . MET A 1 97 ? 6.096 -9.235 14.024 1.00 43.53 97 MET A O 1
ATOM 789 N N . ASN A 1 98 ? 5.300 -8.759 16.047 1.00 47.72 98 ASN A N 1
ATOM 790 C CA . ASN A 1 98 ? 3.884 -8.907 15.672 1.00 47.72 98 ASN A CA 1
ATOM 791 C C . ASN A 1 98 ? 3.413 -7.771 14.744 1.00 47.72 98 ASN A C 1
ATOM 793 O O . ASN A 1 98 ? 2.575 -7.969 13.872 1.00 47.72 98 ASN A O 1
ATOM 797 N N . ALA A 1 99 ? 4.036 -6.592 14.848 1.00 52.16 99 ALA A N 1
ATOM 798 C CA . ALA A 1 99 ? 3.792 -5.471 13.940 1.00 52.16 99 ALA A CA 1
ATOM 799 C C . ALA A 1 99 ? 4.180 -5.765 12.478 1.00 52.16 99 ALA A C 1
ATOM 801 O O . ALA A 1 99 ? 3.623 -5.148 11.577 1.00 52.16 99 ALA A O 1
ATOM 802 N N . LEU A 1 100 ? 5.131 -6.679 12.241 1.00 50.94 100 LEU A N 1
ATOM 803 C CA . LEU A 1 100 ? 5.571 -7.070 10.896 1.00 50.94 100 LEU A CA 1
ATOM 804 C C . LEU A 1 100 ? 4.525 -7.947 10.196 1.00 50.94 100 LEU A C 1
ATOM 806 O O . LEU A 1 100 ? 4.273 -7.744 9.013 1.00 50.94 100 LEU A O 1
ATOM 810 N N . GLN A 1 101 ? 3.875 -8.856 10.930 1.00 55.56 101 GLN A N 1
ATOM 811 C CA . GLN A 1 101 ? 2.839 -9.743 10.383 1.00 55.56 101 GLN A CA 1
ATOM 812 C C . GLN A 1 101 ? 1.578 -8.968 9.979 1.00 55.56 101 GLN A C 1
ATOM 814 O O . GLN A 1 101 ? 0.957 -9.265 8.962 1.00 55.56 101 GLN A O 1
ATOM 819 N N . SER A 1 102 ? 1.244 -7.890 10.699 1.00 64.75 102 SER A N 1
ATOM 820 C CA . SER A 1 102 ? 0.134 -7.012 10.310 1.00 64.75 102 SER A CA 1
ATOM 821 C C . SER A 1 102 ? 0.391 -6.256 8.994 1.00 64.75 102 SER A C 1
ATOM 823 O O . SER A 1 102 ? -0.558 -5.944 8.273 1.00 64.75 102 SER A O 1
ATOM 825 N N . MET A 1 103 ? 1.651 -5.961 8.641 1.00 70.38 103 MET A N 1
ATOM 826 C CA . MET A 1 103 ? 1.976 -5.186 7.429 1.00 70.38 103 MET A CA 1
ATOM 827 C C . MET A 1 103 ? 1.699 -5.951 6.134 1.00 70.38 103 MET A C 1
ATOM 829 O O . MET A 1 103 ? 1.395 -5.320 5.124 1.00 70.38 103 MET A O 1
ATOM 833 N N . GLU A 1 104 ? 1.726 -7.286 6.174 1.00 77.06 104 GLU A N 1
ATOM 834 C CA . GLU A 1 104 ? 1.383 -8.141 5.028 1.00 77.06 104 GLU A CA 1
ATOM 835 C C . GLU A 1 104 ? -0.069 -7.965 4.573 1.00 77.06 104 GLU A C 1
ATOM 837 O O . GLU A 1 104 ? -0.393 -8.201 3.415 1.00 77.06 104 GLU A O 1
ATOM 842 N N . LYS A 1 105 ? -0.950 -7.508 5.468 1.00 85.75 105 LYS A N 1
ATOM 843 C CA . LYS A 1 105 ? -2.363 -7.242 5.163 1.00 85.75 105 LYS A CA 1
ATOM 844 C C . LYS A 1 105 ? -2.638 -5.750 5.007 1.00 85.75 105 LYS A C 1
ATOM 846 O O . LYS A 1 105 ? -3.352 -5.351 4.089 1.00 85.75 105 LYS A O 1
ATOM 851 N N . ILE A 1 106 ? -2.025 -4.923 5.861 1.00 89.00 106 ILE A N 1
ATOM 852 C CA . ILE A 1 106 ? -2.207 -3.466 5.846 1.00 89.00 106 ILE A CA 1
ATOM 853 C C . ILE A 1 106 ? -1.701 -2.864 4.532 1.00 89.00 106 ILE A C 1
ATOM 855 O O . ILE A 1 106 ? -2.440 -2.121 3.893 1.00 89.00 106 ILE A O 1
ATOM 859 N N . ILE A 1 107 ? -0.466 -3.170 4.113 1.00 91.56 107 ILE A N 1
ATOM 860 C CA . ILE A 1 107 ? 0.136 -2.517 2.940 1.00 91.56 107 ILE A CA 1
ATOM 861 C C . ILE A 1 107 ? -0.654 -2.819 1.660 1.00 91.56 107 ILE A C 1
ATOM 863 O O . ILE A 1 107 ? -1.047 -1.857 0.997 1.00 91.56 107 ILE A O 1
ATOM 867 N N . PRO A 1 108 ? -0.993 -4.081 1.333 1.00 93.31 108 PRO A N 1
ATOM 868 C CA . PRO A 1 108 ? -1.823 -4.365 0.163 1.00 93.31 108 PRO A CA 1
ATOM 869 C C . PRO A 1 108 ? -3.201 -3.693 0.209 1.00 93.31 108 PRO A C 1
ATOM 871 O O . PRO A 1 108 ? -3.656 -3.187 -0.813 1.00 93.31 108 PRO A O 1
ATOM 874 N N . ALA A 1 109 ? -3.843 -3.620 1.382 1.00 94.31 109 ALA A N 1
ATOM 875 C CA . ALA A 1 109 ? -5.160 -2.991 1.519 1.00 94.31 109 ALA A CA 1
ATOM 876 C C . ALA A 1 109 ? -5.123 -1.481 1.249 1.00 94.31 109 ALA A C 1
ATOM 878 O O . ALA A 1 109 ? -6.046 -0.924 0.647 1.00 94.31 109 ALA A O 1
ATOM 879 N N . LEU A 1 110 ? -4.046 -0.815 1.673 1.00 95.12 110 LEU A N 1
ATOM 880 C CA . LEU A 1 110 ? -3.817 0.592 1.358 1.00 95.12 110 LEU A CA 1
ATOM 881 C C . LEU A 1 110 ? -3.558 0.768 -0.139 1.00 95.12 110 LEU A C 1
ATOM 883 O O . LEU A 1 110 ? -4.234 1.574 -0.770 1.00 95.12 110 LEU A O 1
ATOM 887 N N . LEU A 1 111 ? -2.645 -0.018 -0.721 1.00 95.19 111 LEU A N 1
ATOM 888 C CA . LEU A 1 111 ? -2.309 0.067 -2.146 1.00 95.19 111 LEU A CA 1
ATOM 889 C C . LEU A 1 111 ? -3.519 -0.177 -3.048 1.00 95.19 111 LEU A C 1
ATOM 891 O O . LEU A 1 111 ? -3.684 0.545 -4.024 1.00 95.19 111 LEU A O 1
ATOM 895 N N . PHE A 1 112 ? -4.399 -1.113 -2.688 1.00 95.56 112 PHE A N 1
ATOM 896 C CA . PHE A 1 112 ? -5.657 -1.347 -3.395 1.00 95.56 112 PHE A CA 1
ATOM 897 C C . PHE A 1 112 ? -6.523 -0.081 -3.476 1.00 95.56 112 PHE A C 1
ATOM 899 O O . PHE A 1 112 ? -6.963 0.299 -4.558 1.00 95.56 112 PHE A O 1
ATOM 906 N N . ASN A 1 113 ? -6.715 0.612 -2.348 1.00 95.44 113 ASN A N 1
ATOM 907 C CA . ASN A 1 113 ? -7.522 1.834 -2.303 1.00 95.44 113 ASN A CA 1
ATOM 908 C C . ASN A 1 113 ? -6.850 3.010 -3.029 1.00 95.44 113 ASN A C 1
ATOM 910 O O . ASN A 1 113 ? -7.543 3.807 -3.656 1.00 95.44 113 ASN A O 1
ATOM 914 N N . 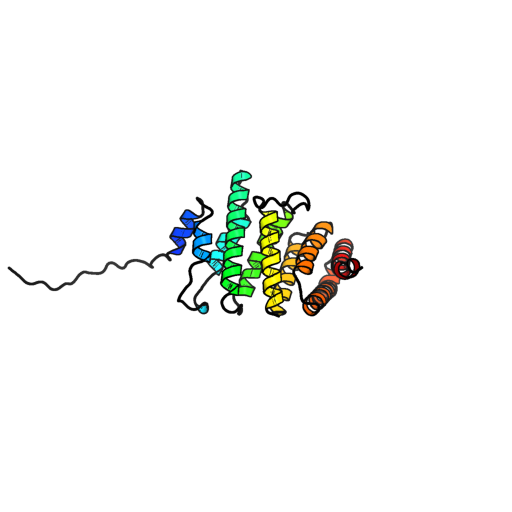ILE A 1 114 ? -5.516 3.111 -2.968 1.00 94.75 114 ILE A N 1
ATOM 915 C CA . ILE A 1 114 ? -4.749 4.120 -3.719 1.00 94.75 114 ILE A CA 1
ATOM 916 C C . ILE A 1 114 ? -4.839 3.835 -5.223 1.00 94.75 114 ILE A C 1
ATOM 918 O O . ILE A 1 114 ? -4.966 4.763 -6.009 1.00 94.75 114 ILE A O 1
ATOM 922 N N . HIS A 1 115 ? -4.788 2.568 -5.637 1.00 93.44 115 HIS A N 1
ATOM 923 C CA . HIS A 1 115 ? -4.840 2.192 -7.047 1.00 93.44 115 HIS A CA 1
ATOM 924 C C . HIS A 1 115 ? -6.223 2.417 -7.667 1.00 93.44 115 HIS A C 1
ATOM 926 O O . HIS A 1 115 ? -6.308 2.882 -8.798 1.00 93.44 115 HIS A O 1
ATOM 932 N N . GLU A 1 116 ? -7.304 2.110 -6.943 1.00 90.56 116 GLU A N 1
ATOM 933 C CA . GLU A 1 116 ? -8.664 2.260 -7.478 1.00 90.56 116 GLU A CA 1
ATOM 934 C C . GLU A 1 116 ? -9.022 3.722 -7.770 1.00 90.56 116 GLU A C 1
ATOM 936 O O . GLU A 1 116 ? -9.688 4.013 -8.764 1.00 90.56 116 GLU A O 1
ATOM 941 N N . LYS A 1 117 ? -8.573 4.646 -6.913 1.00 87.06 117 LYS A N 1
ATOM 942 C CA . LYS A 1 117 ? -8.740 6.085 -7.123 1.00 87.06 117 LYS A CA 1
ATOM 943 C C . LYS A 1 117 ? -7.535 6.844 -6.546 1.00 87.06 117 LYS A C 1
ATOM 945 O O . LYS A 1 117 ? -7.588 7.264 -5.385 1.00 87.06 117 LYS A O 1
ATOM 950 N N . PRO A 1 118 ? -6.444 6.999 -7.319 1.00 83.31 118 PRO A N 1
ATOM 951 C CA . PRO A 1 118 ? -5.261 7.713 -6.857 1.00 83.31 118 PRO A CA 1
ATOM 952 C C . PRO A 1 118 ? -5.603 9.181 -6.581 1.00 83.31 118 PRO A C 1
ATOM 954 O O . PRO A 1 118 ? -6.373 9.774 -7.344 1.00 83.31 118 PRO A O 1
ATOM 957 N N . PRO A 1 119 ? -5.070 9.783 -5.503 1.00 82.12 119 PRO A N 1
ATOM 958 C CA . PRO A 1 119 ? -5.305 11.195 -5.227 1.00 82.12 119 PRO A CA 1
ATOM 959 C C . PRO A 1 119 ? -4.756 12.054 -6.364 1.00 82.12 119 PRO A C 1
ATOM 961 O O . PRO A 1 119 ? -3.608 11.877 -6.767 1.00 82.12 119 PRO A O 1
ATOM 964 N N . ASN A 1 120 ? -5.560 12.997 -6.850 1.00 78.00 120 ASN A N 1
ATOM 965 C CA . ASN A 1 120 ? -5.074 14.055 -7.728 1.00 78.00 120 ASN A CA 1
ATOM 966 C C . ASN A 1 120 ? -4.513 15.193 -6.870 1.00 78.00 120 ASN A C 1
ATOM 968 O O . ASN A 1 120 ? -5.150 15.596 -5.896 1.00 78.00 120 ASN A O 1
ATOM 972 N N . ASP A 1 121 ? -3.374 15.762 -7.270 1.00 62.81 121 ASP A N 1
ATOM 973 C CA . ASP A 1 121 ? -2.674 16.822 -6.521 1.00 62.81 121 ASP A CA 1
ATOM 974 C C . ASP A 1 121 ? -3.538 18.067 -6.236 1.00 62.81 121 ASP A C 1
ATOM 976 O O . ASP A 1 121 ? -3.265 18.816 -5.301 1.00 62.81 121 ASP A O 1
ATOM 980 N N . ASN A 1 122 ? -4.607 18.275 -7.010 1.00 59.59 122 ASN A N 1
ATOM 981 C CA . ASN A 1 122 ? -5.473 19.450 -6.911 1.00 59.59 122 ASN A CA 1
ATOM 982 C C . ASN A 1 122 ? -6.711 19.256 -6.012 1.00 59.59 122 ASN A C 1
ATOM 984 O O . ASN A 1 122 ? -7.373 20.240 -5.693 1.00 59.59 122 ASN A O 1
ATOM 988 N N . GLU A 1 123 ? -7.040 18.025 -5.594 1.00 57.03 123 GLU A N 1
ATOM 989 C CA . GLU A 1 123 ? -8.284 17.714 -4.868 1.00 57.03 123 GLU A CA 1
ATOM 990 C C . GLU A 1 123 ? -8.063 16.602 -3.827 1.00 57.03 123 GLU A C 1
ATOM 992 O O . GLU A 1 123 ? -8.508 15.463 -3.977 1.00 57.03 123 GLU A O 1
ATOM 997 N N . ALA A 1 124 ? -7.360 16.928 -2.740 1.00 64.50 124 ALA A N 1
ATOM 998 C CA . ALA A 1 124 ? -7.256 16.041 -1.584 1.00 64.50 124 ALA A CA 1
ATOM 999 C C . ALA A 1 124 ? -8.582 16.023 -0.801 1.00 64.50 124 ALA A C 1
ATOM 1001 O O . ALA A 1 124 ? -8.748 16.733 0.189 1.00 64.50 124 ALA A O 1
ATOM 1002 N N . ASP A 1 125 ? -9.540 15.215 -1.254 1.00 76.88 125 ASP A N 1
ATOM 1003 C CA . ASP A 1 125 ? -10.773 14.957 -0.510 1.00 76.88 125 ASP A CA 1
ATOM 1004 C C . ASP A 1 125 ? -10.538 13.853 0.534 1.00 76.88 125 ASP A C 1
ATOM 1006 O O . ASP A 1 125 ? -10.410 12.676 0.197 1.00 76.88 125 ASP A O 1
ATOM 1010 N N . GLU A 1 126 ? -10.495 14.219 1.819 1.00 70.38 126 GLU A N 1
ATOM 1011 C CA . GLU A 1 126 ? -10.379 13.269 2.939 1.00 70.38 126 GLU A CA 1
ATOM 1012 C C . GLU A 1 126 ? -11.563 12.284 3.033 1.00 70.38 126 GLU A C 1
ATOM 1014 O O . GLU A 1 126 ? -11.500 11.293 3.769 1.00 70.38 126 GLU A O 1
ATOM 1019 N N . SER A 1 127 ? -12.656 12.545 2.307 1.00 79.06 127 SER A N 1
ATOM 1020 C CA . SER A 1 127 ? -13.788 11.629 2.182 1.00 79.06 127 SER A CA 1
ATOM 1021 C C . SER A 1 127 ? -13.504 10.459 1.229 1.00 79.06 127 SER A C 1
ATOM 1023 O O . SER A 1 127 ? -14.148 9.409 1.336 1.00 79.06 127 SER A O 1
ATOM 1025 N N . GLU A 1 128 ? -12.501 10.593 0.354 1.00 89.94 128 GLU A N 1
ATOM 1026 C CA . GLU A 1 128 ? -12.116 9.556 -0.596 1.00 89.94 128 GLU A CA 1
ATOM 1027 C C . GLU A 1 128 ? -11.175 8.518 0.050 1.00 89.94 128 GLU A C 1
ATOM 1029 O O . GLU A 1 128 ? -10.134 8.870 0.623 1.00 89.94 128 GLU A O 1
ATOM 1034 N N . PRO A 1 129 ? -11.483 7.208 -0.065 1.00 92.81 129 PRO A N 1
ATOM 1035 C CA . PRO A 1 129 ? -10.657 6.146 0.508 1.00 92.81 129 PRO A CA 1
ATOM 1036 C C . PRO A 1 129 ? -9.196 6.177 0.042 1.00 92.81 129 PRO A C 1
ATOM 1038 O O . PRO A 1 129 ? -8.306 5.921 0.849 1.00 92.81 129 PRO A O 1
ATOM 1041 N N . GLY A 1 130 ? -8.934 6.526 -1.223 1.00 93.12 130 GLY A N 1
ATOM 1042 C CA . GLY A 1 130 ? -7.577 6.628 -1.771 1.00 93.12 130 GLY A CA 1
ATOM 1043 C C . GLY A 1 130 ? -6.731 7.693 -1.067 1.00 93.12 130 GLY A C 1
ATOM 1044 O O . GLY A 1 130 ? -5.603 7.413 -0.660 1.00 93.12 130 GLY A O 1
ATOM 1045 N N . CYS A 1 131 ? -7.298 8.877 -0.814 1.00 92.06 131 CYS A N 1
ATOM 1046 C CA . CYS A 1 131 ? -6.637 9.963 -0.081 1.00 92.06 131 CYS A CA 1
ATOM 1047 C C . CYS A 1 131 ? -6.298 9.546 1.354 1.00 92.06 131 CYS A C 1
ATOM 1049 O O . CYS A 1 131 ? -5.156 9.687 1.806 1.00 92.06 131 CYS A O 1
ATOM 1051 N N . GLN A 1 132 ? -7.267 8.954 2.058 1.00 92.50 132 GLN A N 1
ATOM 1052 C CA . GLN A 1 132 ? -7.042 8.432 3.403 1.00 92.50 132 GLN A CA 1
ATOM 1053 C C . GLN A 1 132 ? -5.996 7.303 3.399 1.00 92.50 132 GLN A C 1
ATOM 1055 O O . GLN A 1 132 ? -5.170 7.227 4.309 1.00 92.50 132 GLN A O 1
ATOM 1060 N N . ALA A 1 133 ? -5.993 6.434 2.386 1.00 94.44 133 ALA A N 1
ATOM 1061 C CA . ALA A 1 133 ? -5.019 5.357 2.266 1.00 94.44 133 ALA A CA 1
ATOM 1062 C C . ALA A 1 133 ? -3.594 5.889 2.065 1.00 94.44 133 ALA A C 1
ATOM 1064 O O . ALA A 1 133 ? -2.680 5.400 2.730 1.00 94.44 133 ALA A O 1
ATOM 1065 N N . VAL A 1 134 ? -3.400 6.931 1.243 1.00 93.38 134 VAL A N 1
ATOM 1066 C CA . VAL A 1 134 ? -2.097 7.610 1.107 1.00 93.38 134 VAL A CA 1
ATOM 1067 C C . VAL A 1 134 ? -1.645 8.200 2.439 1.00 93.38 134 VAL A C 1
ATOM 1069 O O . VAL A 1 134 ? -0.491 8.004 2.825 1.00 93.38 134 VAL A O 1
ATOM 1072 N N . PHE A 1 135 ? -2.539 8.868 3.177 1.00 91.12 135 PHE A N 1
ATOM 1073 C CA . PHE A 1 135 ? -2.211 9.400 4.502 1.00 91.12 135 PHE A CA 1
ATOM 1074 C C . PHE A 1 135 ? -1.692 8.296 5.434 1.00 91.12 135 PHE A C 1
ATOM 1076 O O . PHE A 1 135 ? -0.634 8.437 6.052 1.00 91.12 135 PHE A O 1
ATOM 1083 N N . VAL A 1 136 ? -2.423 7.180 5.531 1.00 90.44 136 VAL A N 1
ATOM 1084 C CA . VAL A 1 136 ? -2.047 6.063 6.410 1.00 90.44 136 VAL A CA 1
ATOM 1085 C C . VAL A 1 136 ? -0.757 5.400 5.930 1.00 90.44 136 VAL A C 1
ATOM 1087 O O . VAL A 1 136 ? 0.100 5.096 6.755 1.00 90.44 136 VAL A O 1
ATOM 1090 N N . PHE A 1 137 ? -0.569 5.239 4.620 1.00 91.50 137 PHE A N 1
ATOM 1091 C CA . PHE A 1 137 ? 0.659 4.697 4.040 1.00 91.50 137 PHE A CA 1
ATOM 1092 C C . PHE A 1 137 ? 1.883 5.539 4.428 1.00 91.50 137 PHE A C 1
ATOM 1094 O O . PHE A 1 137 ? 2.848 5.004 4.977 1.00 91.50 137 PHE A O 1
ATOM 1101 N N . LYS A 1 138 ? 1.818 6.865 4.241 1.00 89.19 138 LYS A N 1
ATOM 1102 C CA . LYS A 1 138 ? 2.893 7.792 4.632 1.00 89.19 138 LYS A CA 1
ATOM 1103 C C . LYS A 1 138 ? 3.157 7.772 6.144 1.00 89.19 138 LYS A C 1
ATOM 1105 O O . LYS A 1 138 ? 4.318 7.768 6.552 1.00 89.19 138 LYS A O 1
ATOM 1110 N N . ASP A 1 139 ? 2.117 7.692 6.982 1.00 85.88 139 ASP A N 1
ATOM 1111 C CA . ASP A 1 139 ? 2.249 7.592 8.449 1.00 85.88 139 ASP A CA 1
ATOM 1112 C C . ASP A 1 139 ? 2.974 6.296 8.867 1.00 85.88 139 ASP A C 1
ATOM 1114 O O . ASP A 1 139 ? 3.867 6.328 9.718 1.00 85.88 139 ASP A O 1
ATOM 1118 N N . VAL A 1 140 ? 2.661 5.160 8.227 1.00 84.75 140 VAL A N 1
ATOM 1119 C CA . VAL A 1 140 ? 3.359 3.883 8.462 1.00 84.75 140 VAL A CA 1
ATOM 1120 C C . VAL A 1 140 ? 4.840 3.991 8.078 1.00 84.75 140 VAL A C 1
ATOM 1122 O O . VAL A 1 140 ? 5.701 3.651 8.894 1.00 84.75 140 VAL A O 1
ATOM 1125 N N . VAL A 1 141 ? 5.153 4.502 6.878 1.00 83.31 141 VAL A N 1
ATOM 1126 C CA . VAL A 1 141 ? 6.543 4.648 6.396 1.00 83.31 141 VAL A CA 1
ATOM 1127 C C . VAL A 1 141 ? 7.347 5.581 7.304 1.00 83.31 141 VAL A C 1
ATOM 1129 O O . VAL A 1 141 ? 8.473 5.249 7.689 1.00 83.31 141 VAL A O 1
ATOM 1132 N N . CYS A 1 142 ? 6.768 6.722 7.692 1.00 81.44 142 CYS A N 1
ATOM 1133 C CA . CYS A 1 142 ? 7.399 7.669 8.609 1.00 81.44 142 CYS A CA 1
ATOM 1134 C C . CYS A 1 142 ? 7.785 6.976 9.922 1.00 81.44 142 CYS A C 1
ATOM 1136 O O . CYS A 1 142 ? 8.945 7.013 10.334 1.00 81.44 142 CYS A O 1
ATOM 1138 N N . ARG A 1 143 ? 6.841 6.276 10.565 1.00 77.06 143 ARG A N 1
ATOM 1139 C CA . ARG A 1 143 ? 7.074 5.587 11.850 1.00 77.06 143 ARG A CA 1
ATOM 1140 C C . ARG A 1 143 ? 8.121 4.478 11.752 1.00 77.06 143 ARG A C 1
ATOM 1142 O O . ARG A 1 143 ? 8.956 4.345 12.649 1.00 77.06 143 ARG A O 1
ATOM 1149 N N . ALA A 1 144 ? 8.097 3.701 10.670 1.00 75.31 144 ALA A N 1
ATOM 1150 C CA . ALA A 1 144 ? 9.099 2.668 10.414 1.00 75.31 144 ALA A CA 1
ATOM 1151 C C . ALA A 1 144 ? 10.504 3.273 10.242 1.00 75.31 144 ALA A C 1
ATOM 1153 O O . ALA A 1 144 ? 11.485 2.733 10.755 1.00 75.31 144 ALA A O 1
ATOM 1154 N N . SER A 1 145 ? 10.594 4.436 9.591 1.00 69.81 145 SER A N 1
ATOM 1155 C CA . SER A 1 145 ? 11.856 5.143 9.353 1.00 69.81 145 SER A CA 1
ATOM 1156 C C . SER A 1 145 ? 12.445 5.762 10.629 1.00 69.81 145 SER A C 1
ATOM 1158 O O . SER A 1 145 ? 13.655 5.689 10.833 1.00 69.81 145 SER A O 1
ATOM 1160 N N . PHE A 1 146 ? 11.616 6.325 11.519 1.00 65.50 146 PHE A N 1
ATOM 1161 C CA . PHE A 1 146 ? 12.078 6.953 12.772 1.00 65.50 146 PHE A CA 1
ATOM 1162 C C . PHE A 1 146 ? 12.662 5.967 13.785 1.00 65.50 146 PHE A C 1
ATOM 1164 O O . PHE A 1 146 ? 13.503 6.335 14.600 1.00 65.50 146 PHE A O 1
ATOM 1171 N N . THR A 1 147 ? 12.229 4.710 13.745 1.00 62.31 147 THR A N 1
ATOM 1172 C CA . THR A 1 147 ? 12.674 3.685 14.697 1.00 62.31 147 THR A CA 1
ATOM 1173 C C . THR A 1 147 ? 13.967 2.984 14.262 1.00 62.31 147 THR A C 1
ATOM 1175 O O . THR A 1 147 ? 14.431 2.086 14.961 1.00 62.31 147 THR A O 1
ATOM 1178 N N . ASN A 1 148 ? 14.572 3.394 13.131 1.00 57.28 148 ASN A N 1
ATOM 1179 C CA . ASN A 1 148 ? 15.719 2.735 12.485 1.00 57.28 148 ASN A CA 1
ATOM 1180 C C . ASN A 1 148 ? 15.513 1.221 12.280 1.00 57.28 148 ASN A C 1
ATOM 1182 O O . ASN A 1 148 ? 16.470 0.448 12.204 1.00 57.28 148 ASN A O 1
ATOM 1186 N N . LEU A 1 149 ? 14.259 0.778 12.158 1.00 63.19 149 LEU A N 1
ATOM 1187 C CA . LEU A 1 149 ? 13.921 -0.619 11.926 1.00 63.19 149 LEU A CA 1
ATOM 1188 C C . LEU A 1 149 ? 14.036 -0.926 10.434 1.00 63.19 149 LEU A C 1
ATOM 1190 O O . LEU A 1 149 ? 13.038 -1.135 9.747 1.00 63.19 149 LEU A O 1
ATOM 1194 N N . ILE A 1 150 ? 15.275 -0.990 9.939 1.00 65.69 150 ILE A N 1
ATOM 1195 C CA . ILE A 1 150 ? 15.599 -1.434 8.573 1.00 65.69 150 ILE A CA 1
ATOM 1196 C C . ILE A 1 150 ? 14.799 -2.697 8.173 1.00 65.69 150 ILE A C 1
ATOM 1198 O O . ILE A 1 150 ? 14.277 -2.712 7.057 1.00 65.69 150 ILE A O 1
ATOM 1202 N N . PRO A 1 151 ? 14.592 -3.706 9.052 1.00 69.50 151 PRO A N 1
ATOM 1203 C CA . PRO A 1 151 ? 13.761 -4.864 8.717 1.00 69.50 151 PRO A CA 1
ATOM 1204 C C . PRO A 1 151 ? 12.295 -4.530 8.409 1.00 69.50 151 PRO A C 1
ATOM 1206 O O . PRO A 1 151 ? 11.705 -5.154 7.537 1.00 69.50 151 PRO A O 1
ATOM 1209 N N . VAL A 1 152 ? 11.701 -3.541 9.086 1.00 71.12 152 VAL A N 1
ATOM 1210 C CA . VAL A 1 152 ? 10.302 -3.135 8.863 1.00 71.12 152 VAL A CA 1
ATOM 1211 C C . VAL A 1 152 ? 10.158 -2.429 7.526 1.00 71.12 152 VAL A C 1
ATOM 1213 O O . VAL A 1 152 ? 9.249 -2.746 6.766 1.00 71.12 152 VAL A O 1
ATOM 1216 N N . VAL A 1 153 ? 11.080 -1.522 7.200 1.00 73.31 153 VAL A N 1
ATOM 1217 C CA . VAL A 1 153 ? 11.066 -0.852 5.894 1.00 73.31 153 VAL A CA 1
ATOM 1218 C C . VAL A 1 153 ? 11.297 -1.863 4.766 1.00 73.31 153 VAL A C 1
ATOM 1220 O O . VAL A 1 153 ? 10.567 -1.844 3.781 1.00 73.31 153 VAL A O 1
ATOM 1223 N N . SER A 1 154 ? 12.236 -2.801 4.931 1.00 77.00 154 SER A N 1
ATOM 1224 C CA . SER A 1 154 ? 12.468 -3.889 3.965 1.00 77.00 154 SER A CA 1
ATOM 1225 C C . SER A 1 154 ? 11.230 -4.781 3.787 1.00 77.00 154 SER A C 1
ATOM 1227 O O . SER A 1 154 ? 10.839 -5.075 2.655 1.00 77.00 154 SER A O 1
ATOM 1229 N N . ALA A 1 155 ? 10.544 -5.138 4.879 1.00 78.88 155 ALA A N 1
ATOM 1230 C CA . ALA A 1 155 ? 9.291 -5.886 4.817 1.00 78.88 155 ALA A CA 1
ATOM 1231 C C . ALA A 1 155 ? 8.202 -5.106 4.068 1.00 78.88 155 ALA A C 1
ATOM 1233 O O . ALA A 1 155 ? 7.554 -5.663 3.188 1.00 78.88 155 ALA A O 1
ATOM 1234 N N . MET A 1 156 ? 8.039 -3.809 4.341 1.00 79.81 156 MET A N 1
ATOM 1235 C CA . MET A 1 156 ? 7.084 -2.964 3.618 1.00 79.81 156 MET A CA 1
ATOM 1236 C C . MET A 1 156 ? 7.390 -2.897 2.120 1.00 79.81 156 MET A C 1
ATOM 1238 O O . MET A 1 156 ? 6.483 -3.080 1.314 1.00 79.81 156 MET A O 1
ATOM 1242 N N . ILE A 1 157 ? 8.654 -2.685 1.738 1.00 83.19 157 ILE A N 1
ATOM 1243 C CA . ILE A 1 157 ? 9.080 -2.672 0.328 1.00 83.19 157 ILE A CA 1
ATOM 1244 C C . ILE A 1 157 ? 8.768 -4.017 -0.325 1.00 83.19 157 ILE A C 1
ATOM 1246 O O . ILE A 1 157 ? 8.223 -4.057 -1.425 1.00 83.19 157 ILE A O 1
ATOM 1250 N N . THR A 1 158 ? 9.061 -5.115 0.373 1.00 86.12 158 THR A N 1
ATOM 1251 C CA . THR A 1 158 ? 8.744 -6.465 -0.097 1.00 86.12 158 THR A CA 1
ATOM 1252 C C . THR A 1 158 ? 7.244 -6.612 -0.352 1.00 86.12 158 THR A C 1
ATOM 1254 O O . THR A 1 158 ? 6.862 -7.097 -1.411 1.00 86.12 158 THR A O 1
ATOM 1257 N N . GLN A 1 159 ? 6.388 -6.130 0.556 1.00 88.56 159 GLN A N 1
ATOM 1258 C CA . GLN A 1 159 ? 4.933 -6.173 0.372 1.00 88.56 159 GLN A CA 1
ATOM 1259 C C . GLN A 1 159 ? 4.454 -5.306 -0.803 1.00 88.56 159 GLN A C 1
ATOM 1261 O O . GLN A 1 159 ? 3.578 -5.737 -1.549 1.00 88.56 159 GLN A O 1
ATOM 1266 N N . VAL A 1 160 ? 5.046 -4.124 -1.023 1.00 90.62 160 VAL A N 1
ATOM 1267 C CA . VAL A 1 160 ? 4.746 -3.278 -2.198 1.00 90.62 160 VAL A CA 1
ATOM 1268 C C . VAL A 1 160 ? 5.098 -4.009 -3.496 1.00 90.62 160 VAL A C 1
ATOM 1270 O O . VAL A 1 160 ? 4.271 -4.103 -4.399 1.00 90.62 160 VAL A O 1
ATOM 1273 N N . VAL A 1 161 ? 6.305 -4.574 -3.572 1.00 89.81 161 VAL A N 1
ATOM 1274 C CA . VAL A 1 161 ? 6.789 -5.313 -4.747 1.00 89.81 161 VAL A CA 1
ATOM 1275 C C . VAL A 1 161 ? 5.916 -6.537 -5.031 1.00 89.81 161 VAL A C 1
ATOM 1277 O O . VAL A 1 161 ? 5.486 -6.731 -6.165 1.00 89.81 161 VAL A O 1
ATOM 1280 N N . VAL A 1 162 ? 5.590 -7.325 -4.002 1.00 90.25 162 VAL A N 1
ATOM 1281 C CA . VAL A 1 162 ? 4.706 -8.496 -4.128 1.00 90.25 162 VAL A CA 1
ATOM 1282 C C . VAL A 1 162 ? 3.309 -8.087 -4.599 1.00 90.25 162 VAL A C 1
ATOM 1284 O O . VAL A 1 162 ? 2.735 -8.754 -5.458 1.00 90.25 162 VAL A O 1
ATOM 1287 N N . HIS A 1 163 ? 2.763 -6.978 -4.091 1.00 91.88 163 HIS A N 1
ATOM 1288 C CA . HIS A 1 163 ? 1.480 -6.454 -4.558 1.00 91.88 163 HIS A CA 1
ATOM 1289 C C . HIS A 1 163 ? 1.536 -6.086 -6.051 1.00 91.88 163 HIS A C 1
ATOM 1291 O O . HIS A 1 163 ? 0.643 -6.459 -6.812 1.00 91.88 163 HIS A O 1
ATOM 1297 N N . PHE A 1 164 ? 2.605 -5.426 -6.505 1.00 92.69 164 PHE A N 1
ATOM 1298 C CA . PHE A 1 164 ? 2.759 -5.063 -7.918 1.00 92.69 164 PHE A CA 1
ATOM 1299 C C . PHE A 1 164 ? 2.921 -6.279 -8.826 1.00 92.69 164 PHE A C 1
ATOM 1301 O O . PHE A 1 164 ? 2.347 -6.297 -9.916 1.00 92.69 164 PHE A O 1
ATOM 1308 N N . ASP A 1 165 ? 3.647 -7.302 -8.375 1.00 91.44 165 ASP A N 1
ATOM 1309 C CA . ASP A 1 165 ? 3.795 -8.566 -9.098 1.00 91.44 165 ASP A CA 1
ATOM 1310 C C . ASP A 1 165 ? 2.442 -9.272 -9.254 1.00 91.44 165 ASP A C 1
ATOM 1312 O O . ASP A 1 165 ? 2.045 -9.622 -10.369 1.00 91.44 165 ASP A O 1
ATOM 1316 N N . ASN A 1 166 ? 1.704 -9.425 -8.151 1.00 91.56 166 ASN A N 1
ATOM 1317 C CA . ASN A 1 166 ? 0.431 -10.147 -8.123 1.00 91.56 166 ASN A CA 1
ATOM 1318 C C . ASN A 1 166 ? -0.652 -9.460 -8.963 1.00 91.56 166 ASN A C 1
ATOM 1320 O O . ASN A 1 166 ? -1.401 -10.130 -9.675 1.00 91.56 166 ASN A O 1
ATOM 1324 N N . HIS A 1 167 ? -0.718 -8.129 -8.908 1.00 91.00 167 HIS A N 1
ATOM 1325 C CA . HIS A 1 167 ? -1.729 -7.341 -9.616 1.00 91.00 167 HIS A CA 1
ATOM 1326 C C . HIS A 1 167 ? -1.243 -6.795 -10.969 1.00 91.00 167 HIS A C 1
ATOM 1328 O O . HIS A 1 167 ? -1.985 -6.083 -11.640 1.00 91.00 167 HIS A O 1
ATOM 1334 N N . ARG A 1 168 ? -0.022 -7.153 -11.400 1.00 90.62 168 ARG A N 1
ATOM 1335 C CA . ARG A 1 168 ? 0.612 -6.718 -12.662 1.00 90.62 168 ARG A CA 1
ATOM 1336 C C . ARG A 1 168 ? 0.689 -5.192 -12.818 1.00 90.62 168 ARG A C 1
ATOM 1338 O O . ARG A 1 168 ? 0.548 -4.673 -13.919 1.00 90.62 168 ARG A O 1
ATOM 1345 N N . LEU A 1 169 ? 0.967 -4.485 -11.723 1.00 93.12 169 LEU A N 1
ATOM 1346 C CA . LEU A 1 169 ? 0.922 -3.015 -11.653 1.00 93.12 169 LEU A CA 1
ATOM 1347 C C . LEU A 1 169 ? 2.225 -2.323 -12.055 1.00 93.12 169 LEU A C 1
ATOM 1349 O O . LEU A 1 169 ? 2.286 -1.103 -12.081 1.00 93.12 169 LEU A O 1
ATOM 1353 N N . TRP A 1 170 ? 3.268 -3.077 -12.400 1.00 91.75 170 TRP A N 1
ATOM 1354 C CA . TRP A 1 170 ? 4.520 -2.523 -12.926 1.00 91.75 170 TRP A CA 1
ATOM 1355 C C . TRP A 1 170 ? 4.372 -1.846 -14.297 1.00 91.75 170 TRP A C 1
ATOM 1357 O O . TRP A 1 170 ? 5.323 -1.250 -14.794 1.00 91.75 170 TRP A O 1
ATOM 1367 N N . THR A 1 171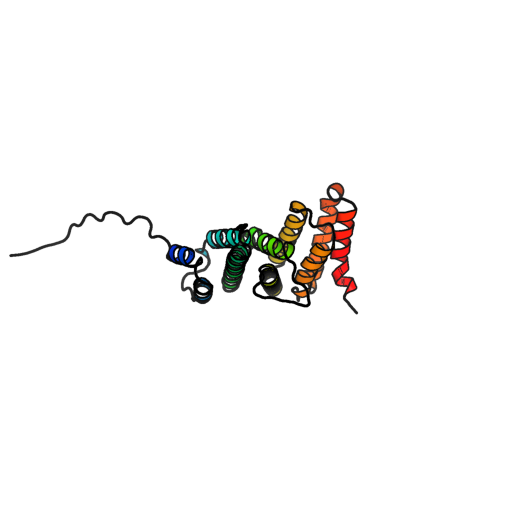 ? 3.242 -2.000 -14.987 1.00 90.12 171 THR A N 1
ATOM 1368 C CA . THR A 1 171 ? 3.017 -1.386 -16.300 1.00 90.12 171 THR A CA 1
ATOM 1369 C C . THR A 1 171 ? 1.543 -0.989 -16.435 1.00 90.12 171 THR A C 1
ATOM 1371 O O . THR A 1 171 ? 0.695 -1.872 -16.319 1.00 90.12 171 THR A O 1
ATOM 1374 N N . PRO A 1 172 ? 1.220 0.292 -16.710 1.00 90.75 172 PRO A N 1
ATOM 1375 C CA . PRO A 1 172 ? 2.137 1.423 -16.922 1.00 90.75 172 PRO A CA 1
ATOM 1376 C C . PRO A 1 172 ? 2.894 1.836 -15.644 1.00 90.75 172 PRO A C 1
ATOM 1378 O O . PRO A 1 172 ? 2.514 1.468 -14.538 1.00 90.75 172 PRO A O 1
ATOM 1381 N N . SER A 1 173 ? 4.002 2.568 -15.796 1.00 90.50 173 SER A N 1
ATOM 1382 C CA . SER A 1 173 ? 4.902 2.912 -14.682 1.00 90.50 173 SER A CA 1
ATOM 1383 C C . SER A 1 173 ? 4.396 4.032 -13.770 1.00 90.50 173 SER A C 1
ATOM 1385 O O . SER A 1 173 ? 5.014 4.281 -12.738 1.00 90.50 173 SER A O 1
ATOM 1387 N N . ASP A 1 174 ? 3.296 4.699 -14.123 1.00 91.25 174 ASP A N 1
ATOM 1388 C CA . ASP A 1 174 ? 2.769 5.855 -13.388 1.00 91.25 174 ASP A CA 1
ATOM 1389 C C . ASP A 1 174 ? 2.410 5.502 -11.942 1.00 91.25 174 ASP A C 1
ATOM 1391 O O . ASP A 1 174 ? 2.815 6.191 -11.008 1.00 91.25 174 ASP A O 1
ATOM 1395 N N . PHE A 1 175 ? 1.716 4.379 -11.736 1.00 92.50 175 PHE A N 1
ATOM 1396 C CA . PHE A 1 175 ? 1.319 3.945 -10.398 1.00 92.50 175 PHE A CA 1
ATOM 1397 C C . PHE A 1 175 ? 2.514 3.498 -9.531 1.00 92.50 175 PHE A C 1
ATOM 1399 O O . PHE A 1 175 ? 2.621 3.964 -8.392 1.00 92.50 175 PHE A O 1
ATOM 1406 N N . PRO A 1 176 ? 3.467 2.679 -10.029 1.00 92.81 176 PRO A N 1
ATOM 1407 C CA . PRO A 1 176 ? 4.714 2.422 -9.317 1.00 92.81 176 PRO A CA 1
ATOM 1408 C C . PRO A 1 176 ? 5.476 3.692 -8.943 1.00 92.81 176 PRO A C 1
ATOM 1410 O O . PRO A 1 176 ? 5.902 3.826 -7.797 1.00 92.81 176 PRO A O 1
ATOM 1413 N N . LEU A 1 177 ? 5.623 4.638 -9.874 1.00 90.88 177 LEU A N 1
ATOM 1414 C CA . LEU A 1 177 ? 6.305 5.905 -9.608 1.00 90.88 177 LEU A CA 1
ATOM 1415 C C . LEU A 1 177 ? 5.590 6.707 -8.515 1.00 90.88 177 LEU A C 1
ATOM 1417 O O . LEU A 1 177 ? 6.250 7.184 -7.596 1.00 90.88 177 LEU A O 1
ATOM 1421 N N . LEU A 1 178 ? 4.257 6.772 -8.550 1.00 91.44 178 LEU A N 1
ATOM 1422 C CA . LEU A 1 178 ? 3.444 7.444 -7.536 1.00 91.44 178 LEU A CA 1
ATOM 1423 C C . LEU A 1 178 ? 3.666 6.857 -6.132 1.00 91.44 178 LEU A C 1
ATOM 1425 O O . LEU A 1 178 ? 3.975 7.577 -5.181 1.00 91.44 178 LEU A O 1
ATOM 1429 N N . VAL A 1 179 ? 3.547 5.533 -5.995 1.00 92.38 179 VAL A N 1
ATOM 1430 C CA . VAL A 1 179 ? 3.677 4.839 -4.703 1.00 92.38 179 VAL A CA 1
ATOM 1431 C C . VAL A 1 179 ? 5.092 4.963 -4.141 1.00 92.38 179 VAL A C 1
ATOM 1433 O O . VAL A 1 179 ? 5.263 5.230 -2.948 1.00 92.38 179 VAL A O 1
ATOM 1436 N N . PHE A 1 180 ? 6.116 4.785 -4.980 1.00 90.00 180 PHE A N 1
ATOM 1437 C CA . PHE A 1 180 ? 7.500 4.942 -4.541 1.00 90.00 180 PHE A CA 1
ATOM 1438 C C . PHE A 1 180 ? 7.852 6.404 -4.252 1.00 90.00 180 PHE A C 1
ATOM 1440 O O . PHE A 1 180 ? 8.624 6.643 -3.328 1.00 90.00 180 PHE A O 1
ATOM 1447 N N . GLY A 1 181 ? 7.235 7.369 -4.939 1.00 88.50 181 GLY A N 1
ATOM 1448 C CA . GLY A 1 181 ? 7.292 8.786 -4.575 1.00 88.50 181 GLY A CA 1
ATOM 1449 C C . GLY A 1 181 ? 6.796 9.017 -3.146 1.00 88.50 181 GLY A C 1
ATOM 1450 O O . GLY A 1 181 ? 7.531 9.539 -2.310 1.00 88.50 181 GLY A O 1
ATOM 1451 N N . TYR A 1 182 ? 5.611 8.500 -2.798 1.00 89.25 182 TYR A N 1
ATOM 1452 C CA . TYR A 1 182 ? 5.090 8.597 -1.427 1.00 89.25 182 TYR A CA 1
ATOM 1453 C C . TYR A 1 182 ? 5.996 7.944 -0.379 1.00 89.25 182 TYR A C 1
ATOM 1455 O O . TYR A 1 182 ? 6.113 8.452 0.742 1.00 89.25 182 TYR A O 1
ATOM 1463 N N . LEU A 1 183 ? 6.614 6.815 -0.728 1.00 87.56 183 LEU A N 1
ATOM 1464 C CA . LEU A 1 183 ? 7.546 6.101 0.137 1.00 87.56 183 LEU A CA 1
ATOM 1465 C C . LEU A 1 183 ? 8.820 6.931 0.365 1.00 87.56 183 LEU A C 1
ATOM 1467 O O . LEU A 1 183 ? 9.220 7.116 1.513 1.00 87.56 183 LEU A O 1
ATOM 1471 N N . LEU A 1 184 ? 9.416 7.475 -0.698 1.00 84.06 184 LEU A N 1
ATOM 1472 C CA . LEU A 1 184 ? 10.624 8.302 -0.642 1.00 84.06 184 LEU A CA 1
ATOM 1473 C C . LEU A 1 184 ? 10.403 9.605 0.135 1.00 84.06 184 LEU A C 1
ATOM 1475 O O . LEU A 1 184 ? 11.186 9.899 1.035 1.00 84.06 184 LEU A O 1
ATOM 1479 N N . ASP A 1 185 ? 9.304 10.322 -0.118 1.00 84.06 185 ASP A N 1
ATOM 1480 C CA . ASP A 1 185 ? 8.946 11.564 0.593 1.00 84.06 185 ASP A CA 1
ATOM 1481 C C . ASP A 1 185 ? 8.847 11.376 2.119 1.00 84.06 185 ASP A C 1
ATOM 1483 O O . ASP A 1 185 ? 9.107 12.287 2.925 1.00 84.06 185 ASP A O 1
ATOM 1487 N N . SER A 1 186 ? 8.431 10.172 2.520 1.00 84.38 186 SER A N 1
ATOM 1488 C CA . SER A 1 186 ? 8.194 9.789 3.912 1.00 84.38 186 SER A CA 1
ATOM 1489 C C . SER A 1 186 ? 9.458 9.277 4.611 1.00 84.38 186 SER A C 1
ATOM 1491 O O . SER A 1 186 ? 9.526 9.291 5.843 1.00 84.38 186 SER A O 1
ATOM 1493 N N . ILE A 1 187 ? 10.484 8.857 3.862 1.00 80.50 187 ILE A N 1
ATOM 1494 C CA . ILE A 1 187 ? 11.777 8.449 4.418 1.00 80.50 187 ILE A CA 1
ATOM 1495 C C . ILE A 1 187 ? 12.617 9.697 4.700 1.00 80.50 187 ILE A C 1
ATOM 1497 O O . ILE A 1 187 ? 13.023 10.420 3.799 1.00 80.50 187 ILE A O 1
ATOM 1501 N N . LYS A 1 188 ? 12.942 9.934 5.975 1.00 72.19 188 LYS A N 1
ATOM 1502 C CA . LYS A 1 188 ? 13.809 11.056 6.388 1.00 72.19 188 LYS A CA 1
ATOM 1503 C C . LYS A 1 188 ? 15.294 10.690 6.516 1.00 72.19 188 LYS A C 1
ATOM 1505 O O . LYS A 1 188 ? 16.124 11.577 6.673 1.00 72.19 188 LYS A O 1
ATOM 1510 N N . ASN A 1 189 ? 15.641 9.401 6.466 1.00 74.81 189 ASN A N 1
ATOM 1511 C CA . ASN A 1 189 ? 17.010 8.911 6.656 1.00 74.81 189 ASN A CA 1
ATOM 1512 C C . ASN A 1 189 ? 17.619 8.418 5.331 1.00 74.81 189 ASN A C 1
ATOM 1514 O O . ASN A 1 189 ? 17.157 7.431 4.756 1.00 74.81 189 ASN A O 1
ATOM 1518 N N . MET A 1 190 ? 18.716 9.050 4.905 1.00 76.31 190 MET A N 1
ATOM 1519 C CA . MET A 1 190 ? 19.462 8.719 3.682 1.00 76.31 190 MET A CA 1
ATOM 1520 C C . MET A 1 190 ? 19.880 7.239 3.601 1.00 76.31 190 MET A C 1
ATOM 1522 O O . MET A 1 190 ? 19.851 6.642 2.529 1.00 76.31 190 MET A O 1
ATOM 1526 N N . GLN A 1 191 ? 20.232 6.611 4.729 1.00 77.06 191 GLN A N 1
ATOM 1527 C CA . GLN A 1 191 ? 20.638 5.199 4.755 1.00 77.06 191 GLN A CA 1
ATOM 1528 C C . GLN A 1 191 ? 19.478 4.265 4.398 1.00 77.06 191 GLN A C 1
ATOM 1530 O O . GLN A 1 191 ? 19.663 3.262 3.709 1.00 77.06 191 GLN A O 1
ATOM 1535 N N . VAL A 1 192 ? 18.264 4.612 4.831 1.00 75.50 192 VAL A N 1
ATOM 1536 C CA . VAL A 1 192 ? 17.049 3.855 4.513 1.00 75.50 192 VAL A CA 1
ATOM 1537 C C . VAL A 1 192 ? 16.708 4.012 3.029 1.00 75.50 192 VAL A C 1
ATOM 1539 O O . VAL A 1 192 ? 16.409 3.016 2.373 1.00 75.50 192 VAL A O 1
ATOM 1542 N N . ALA A 1 193 ? 16.857 5.219 2.472 1.00 77.94 193 ALA A N 1
ATOM 1543 C CA . ALA A 1 193 ? 16.691 5.464 1.038 1.00 77.94 193 ALA A CA 1
ATOM 1544 C C . ALA A 1 193 ? 17.731 4.705 0.186 1.00 77.94 193 ALA A C 1
ATOM 1546 O O . ALA A 1 193 ? 17.387 4.089 -0.819 1.00 77.94 193 ALA A O 1
ATOM 1547 N N . HIS A 1 194 ? 18.997 4.653 0.614 1.00 80.62 194 HIS A N 1
ATOM 1548 C CA . HIS A 1 194 ? 20.021 3.845 -0.059 1.00 80.62 194 HIS A CA 1
ATOM 1549 C C . HIS A 1 194 ? 19.697 2.344 -0.010 1.00 80.62 194 HIS A C 1
ATOM 1551 O O . HIS A 1 194 ? 19.907 1.628 -0.990 1.00 80.62 194 HIS A O 1
ATOM 1557 N N . ASN A 1 195 ? 19.180 1.850 1.118 1.00 80.94 195 ASN A N 1
ATOM 1558 C CA . ASN A 1 195 ? 18.787 0.448 1.251 1.00 80.94 195 ASN A CA 1
ATOM 1559 C C . ASN A 1 195 ? 17.571 0.098 0.383 1.00 80.94 195 ASN A C 1
ATOM 1561 O O . ASN A 1 195 ? 17.553 -0.981 -0.197 1.00 80.94 195 ASN A O 1
ATOM 1565 N N . LEU A 1 196 ? 16.614 1.015 0.216 1.00 81.19 196 LEU A N 1
ATOM 1566 C CA . LEU A 1 196 ? 15.502 0.866 -0.728 1.00 81.19 196 LEU A CA 1
ATOM 1567 C C . LEU A 1 196 ? 16.005 0.614 -2.156 1.00 81.19 196 LEU A C 1
ATOM 1569 O O . LEU A 1 196 ? 15.595 -0.356 -2.789 1.00 81.19 196 LEU A O 1
ATOM 1573 N N . VAL A 1 197 ? 16.929 1.447 -2.646 1.00 83.75 197 VAL A N 1
ATOM 1574 C CA . VAL A 1 197 ? 17.506 1.281 -3.992 1.00 83.75 197 VAL A CA 1
ATOM 1575 C C . VAL A 1 197 ? 18.231 -0.063 -4.110 1.00 83.75 197 VAL A C 1
ATOM 1577 O O . VAL A 1 197 ? 18.072 -0.768 -5.106 1.00 83.75 197 VAL A O 1
ATOM 1580 N N . LYS A 1 198 ? 18.982 -0.474 -3.079 1.00 84.62 198 LYS A N 1
ATOM 1581 C CA . LYS A 1 198 ? 19.637 -1.793 -3.055 1.00 84.62 198 LYS A CA 1
ATOM 1582 C C . LYS A 1 198 ? 18.634 -2.945 -3.124 1.00 84.62 198 LYS A C 1
ATOM 1584 O O . LYS A 1 198 ? 18.886 -3.899 -3.855 1.00 84.62 198 LYS A O 1
ATOM 1589 N N . GLU A 1 199 ? 17.519 -2.869 -2.400 1.00 84.44 199 GLU A N 1
ATOM 1590 C CA . GLU A 1 199 ? 16.467 -3.893 -2.449 1.00 84.44 199 GLU A CA 1
ATOM 1591 C C . GLU A 1 199 ? 15.822 -3.981 -3.835 1.00 84.44 199 GLU A C 1
ATOM 1593 O O . GLU A 1 199 ? 15.646 -5.081 -4.355 1.00 84.44 199 GLU A O 1
ATOM 1598 N N . LEU A 1 200 ? 15.563 -2.846 -4.491 1.00 86.88 200 LEU A N 1
ATOM 1599 C CA . LEU A 1 200 ? 15.042 -2.822 -5.863 1.00 86.88 200 LEU A CA 1
ATOM 1600 C C . LEU A 1 200 ? 16.022 -3.432 -6.872 1.00 86.88 200 LEU A C 1
ATOM 1602 O O . LEU A 1 200 ? 15.625 -4.235 -7.717 1.00 86.88 200 LEU A O 1
ATOM 1606 N N . ILE A 1 201 ? 17.315 -3.119 -6.751 1.00 87.25 201 ILE A N 1
ATOM 1607 C CA . ILE A 1 201 ? 18.364 -3.732 -7.578 1.00 87.25 201 ILE A CA 1
ATOM 1608 C C . ILE A 1 201 ? 18.448 -5.240 -7.306 1.00 87.25 201 ILE A C 1
ATOM 1610 O O . ILE A 1 201 ? 18.556 -6.036 -8.239 1.00 87.25 201 ILE A O 1
ATOM 1614 N N . ASN A 1 202 ? 18.375 -5.661 -6.043 1.00 88.56 202 ASN A N 1
ATOM 1615 C CA . ASN A 1 202 ? 18.369 -7.078 -5.682 1.00 88.56 202 ASN A CA 1
ATOM 1616 C C . ASN A 1 202 ? 17.143 -7.801 -6.248 1.00 88.56 202 ASN A C 1
ATOM 1618 O O . ASN A 1 202 ? 17.273 -8.922 -6.740 1.00 88.56 202 ASN A O 1
ATOM 1622 N N . TYR A 1 203 ? 15.972 -7.166 -6.214 1.00 87.88 203 TYR A N 1
ATOM 1623 C CA . TYR A 1 203 ? 14.755 -7.678 -6.830 1.00 87.88 203 TYR A CA 1
ATOM 1624 C C . TYR A 1 203 ? 14.912 -7.822 -8.349 1.00 87.88 203 TYR A C 1
ATOM 1626 O O . TYR A 1 203 ? 14.650 -8.905 -8.869 1.00 87.88 203 TYR A O 1
ATOM 1634 N N . LEU A 1 204 ? 15.433 -6.803 -9.044 1.00 87.50 204 LEU A N 1
ATOM 1635 C CA . LEU A 1 204 ? 15.746 -6.874 -10.477 1.00 87.50 204 LEU A CA 1
ATOM 1636 C C . LEU A 1 204 ? 16.659 -8.061 -10.801 1.00 87.50 204 LEU A C 1
ATOM 1638 O O . LEU A 1 204 ? 16.382 -8.816 -11.728 1.00 87.50 204 LEU A O 1
ATOM 1642 N N . ARG A 1 205 ? 17.716 -8.271 -10.006 1.00 87.38 205 ARG A N 1
ATOM 1643 C CA . ARG A 1 205 ? 18.663 -9.383 -10.199 1.00 87.38 205 ARG A CA 1
ATOM 1644 C C . ARG A 1 205 ? 18.022 -10.750 -9.961 1.00 87.38 205 ARG A C 1
ATOM 1646 O O . ARG A 1 205 ? 18.293 -11.681 -10.709 1.00 87.38 205 ARG A O 1
ATOM 1653 N N . LYS A 1 206 ? 17.183 -10.886 -8.929 1.00 86.81 206 LYS A N 1
ATOM 1654 C CA . LYS A 1 206 ? 16.494 -12.149 -8.597 1.00 86.81 206 LYS A CA 1
ATOM 1655 C C . LYS A 1 206 ? 15.363 -12.479 -9.571 1.00 86.81 206 LYS A C 1
ATOM 1657 O O . LYS A 1 206 ? 15.075 -13.650 -9.797 1.00 86.81 206 LYS A O 1
ATOM 1662 N N . SER A 1 207 ? 14.707 -11.460 -10.114 1.00 83.06 207 SER A N 1
ATOM 1663 C CA . SER A 1 207 ? 13.523 -11.596 -10.964 1.00 83.06 207 SER A CA 1
ATOM 1664 C C . SER A 1 207 ? 13.825 -11.429 -12.453 1.00 83.06 207 SER A C 1
ATOM 1666 O O . SER A 1 207 ? 12.882 -11.375 -13.239 1.00 83.06 207 SER A O 1
ATOM 1668 N N . ASP A 1 208 ? 15.102 -11.390 -12.850 1.00 73.00 208 ASP A N 1
ATOM 1669 C CA . ASP A 1 208 ? 15.532 -11.108 -14.223 1.00 73.00 208 ASP A CA 1
ATOM 1670 C C . ASP A 1 208 ? 14.791 -11.986 -15.244 1.00 73.00 208 ASP A C 1
ATOM 1672 O O . ASP A 1 208 ? 14.142 -11.479 -16.149 1.00 73.00 208 ASP A O 1
ATOM 1676 N N . THR A 1 209 ? 14.724 -13.299 -15.036 1.00 75.88 209 THR A N 1
ATOM 1677 C CA . THR A 1 209 ? 14.046 -14.220 -15.967 1.00 75.88 209 THR A CA 1
ATOM 1678 C C . THR A 1 209 ? 12.516 -14.149 -15.949 1.00 75.88 209 THR A C 1
ATOM 1680 O O . THR A 1 209 ? 11.880 -14.656 -16.870 1.00 75.88 209 THR A O 1
ATOM 1683 N N . ARG A 1 210 ? 11.909 -13.540 -14.923 1.00 84.38 210 ARG A N 1
ATOM 1684 C CA . ARG A 1 210 ? 10.446 -13.460 -14.754 1.00 84.38 210 ARG A CA 1
ATOM 1685 C C . ARG A 1 210 ? 9.856 -12.160 -15.294 1.00 84.38 210 ARG A C 1
ATOM 1687 O O . ARG A 1 210 ? 8.703 -12.152 -15.715 1.00 84.38 210 ARG A O 1
ATOM 1694 N N . LEU A 1 211 ? 10.624 -11.072 -15.263 1.00 85.69 211 LEU A N 1
ATOM 1695 C CA . LEU A 1 211 ? 10.151 -9.747 -15.654 1.00 85.69 211 LEU A CA 1
ATOM 1696 C C . LEU A 1 211 ? 10.256 -9.525 -17.158 1.00 85.69 211 LEU A C 1
ATOM 1698 O O . LEU A 1 211 ? 11.317 -9.706 -17.763 1.00 85.69 211 LEU A O 1
ATOM 1702 N N . THR A 1 212 ? 9.165 -9.034 -17.740 1.00 88.38 212 THR A N 1
ATOM 1703 C CA . THR A 1 212 ? 9.149 -8.530 -19.117 1.00 88.38 212 THR A CA 1
ATOM 1704 C C . THR A 1 212 ? 10.024 -7.281 -19.245 1.00 88.38 212 THR A C 1
ATOM 1706 O O . THR A 1 212 ? 10.263 -6.569 -18.267 1.00 88.38 212 THR A O 1
ATOM 1709 N N . THR A 1 213 ? 10.467 -6.960 -20.463 1.00 87.94 213 THR A N 1
ATOM 1710 C CA . THR A 1 213 ? 11.288 -5.766 -20.731 1.00 87.94 213 THR A CA 1
ATOM 1711 C C . THR A 1 213 ? 10.643 -4.481 -20.200 1.00 87.94 213 THR A C 1
ATOM 1713 O O . THR A 1 213 ? 11.326 -3.671 -19.581 1.00 87.94 213 THR A O 1
ATOM 1716 N N . LEU A 1 214 ? 9.325 -4.315 -20.366 1.00 89.44 214 LEU A N 1
ATOM 1717 C CA . LEU A 1 214 ? 8.596 -3.132 -19.888 1.00 89.44 214 LEU A CA 1
ATOM 1718 C C . LEU A 1 214 ? 8.574 -3.037 -18.358 1.00 89.44 214 LEU A C 1
ATOM 1720 O O . LEU A 1 214 ? 8.800 -1.964 -17.804 1.00 89.44 214 LEU A O 1
ATOM 1724 N N . GLN A 1 215 ? 8.390 -4.163 -17.667 1.00 88.62 215 GLN A N 1
ATOM 1725 C CA . GLN A 1 215 ? 8.439 -4.192 -16.205 1.00 88.62 215 GLN A CA 1
ATOM 1726 C C . GLN A 1 215 ? 9.843 -3.860 -15.692 1.00 88.62 215 GLN A C 1
ATOM 1728 O O . GLN A 1 215 ? 9.979 -3.082 -14.752 1.00 88.62 215 GLN A O 1
ATOM 1733 N N . ARG A 1 216 ? 10.899 -4.370 -16.343 1.00 87.75 216 ARG A N 1
ATOM 1734 C CA . ARG A 1 216 ? 12.286 -4.013 -15.997 1.00 87.75 216 ARG A CA 1
ATOM 1735 C C . ARG A 1 216 ? 12.530 -2.513 -16.148 1.00 87.75 216 ARG A C 1
ATOM 1737 O O . ARG A 1 216 ? 13.111 -1.911 -15.249 1.00 87.75 216 ARG A O 1
ATOM 1744 N N . ILE A 1 217 ? 12.050 -1.910 -17.239 1.00 88.81 217 ILE A N 1
ATOM 1745 C CA . ILE A 1 217 ? 12.133 -0.458 -17.454 1.00 88.81 217 ILE A CA 1
ATOM 1746 C C . ILE A 1 217 ? 11.420 0.284 -16.318 1.00 88.81 217 ILE A C 1
ATOM 1748 O O . ILE A 1 217 ? 12.011 1.187 -15.734 1.00 88.81 217 ILE A O 1
ATOM 1752 N N . SER A 1 218 ? 10.208 -0.131 -15.931 1.00 89.62 218 SER A N 1
ATOM 1753 C CA . SER A 1 218 ? 9.496 0.497 -14.810 1.00 89.62 218 SER A CA 1
ATOM 1754 C C . SER A 1 218 ? 10.273 0.425 -13.495 1.00 89.62 218 SER A C 1
ATOM 1756 O O . SER A 1 218 ? 10.349 1.423 -12.783 1.00 89.62 218 SER A O 1
ATOM 1758 N N . VAL A 1 219 ? 10.864 -0.724 -13.160 1.00 87.94 219 VAL A N 1
ATOM 1759 C CA . VAL A 1 219 ? 11.624 -0.876 -11.908 1.00 87.94 219 VAL A CA 1
ATOM 1760 C C . VAL A 1 219 ? 12.899 -0.025 -11.930 1.00 87.94 219 VAL A C 1
ATOM 1762 O O . VAL A 1 219 ? 13.260 0.576 -10.916 1.00 87.94 219 VAL A O 1
ATOM 1765 N N . VAL A 1 220 ? 13.570 0.075 -13.082 1.00 88.62 220 VAL A N 1
ATOM 1766 C CA . VAL A 1 220 ? 14.725 0.969 -13.259 1.00 88.62 220 VAL A CA 1
ATOM 1767 C C . VAL A 1 220 ? 14.307 2.432 -13.103 1.00 88.62 220 VAL A C 1
ATOM 1769 O O . VAL A 1 220 ? 14.964 3.159 -12.365 1.00 88.62 220 VAL A O 1
ATOM 1772 N N . MET A 1 221 ? 13.192 2.858 -13.707 1.00 87.00 221 MET A N 1
ATOM 1773 C CA . MET A 1 221 ? 12.688 4.230 -13.560 1.00 87.00 221 MET A CA 1
ATOM 1774 C C . MET A 1 221 ? 12.402 4.578 -12.098 1.00 87.00 221 MET A C 1
ATOM 1776 O O . MET A 1 221 ? 12.860 5.612 -11.616 1.00 87.00 221 MET A O 1
ATOM 1780 N N . VAL A 1 222 ? 11.733 3.684 -11.365 1.00 86.62 222 VAL A N 1
ATOM 1781 C CA . VAL A 1 222 ? 11.496 3.838 -9.921 1.00 86.62 222 VAL A CA 1
ATOM 1782 C C . VAL A 1 222 ? 12.811 3.933 -9.138 1.00 86.62 222 VAL A C 1
ATOM 1784 O O . VAL A 1 222 ? 12.936 4.762 -8.240 1.00 86.62 222 VAL A O 1
ATOM 1787 N N . SER A 1 223 ? 13.811 3.121 -9.489 1.00 83.38 223 SER A N 1
ATOM 1788 C CA . SER A 1 223 ? 15.120 3.115 -8.819 1.00 83.38 223 SER A CA 1
ATOM 1789 C C . SER A 1 223 ? 15.936 4.386 -9.088 1.00 83.38 223 SER A C 1
ATOM 1791 O O . SER A 1 223 ? 16.725 4.798 -8.240 1.00 83.38 223 SER A O 1
ATOM 1793 N N . CYS A 1 224 ? 15.757 5.004 -10.258 1.00 81.06 224 CYS A N 1
ATOM 1794 C CA . CYS A 1 224 ? 16.426 6.243 -10.654 1.00 81.06 224 CYS A CA 1
ATOM 1795 C C . CYS A 1 224 ? 15.700 7.504 -10.165 1.00 81.06 224 CYS A C 1
ATOM 1797 O O . CYS A 1 224 ? 16.341 8.539 -10.000 1.00 81.06 224 CYS A O 1
ATOM 1799 N N . HIS A 1 225 ? 14.397 7.417 -9.881 1.00 73.56 225 HIS A N 1
ATOM 1800 C CA . HIS A 1 225 ? 13.568 8.542 -9.444 1.00 73.56 225 HIS A CA 1
ATOM 1801 C C . HIS A 1 225 ? 14.150 9.377 -8.279 1.00 73.56 225 HIS A C 1
ATOM 1803 O O . HIS A 1 225 ? 14.155 10.601 -8.404 1.00 73.56 225 HIS A O 1
ATOM 1809 N N . PRO A 1 226 ? 14.729 8.786 -7.206 1.00 66.75 226 PRO A N 1
ATOM 1810 C CA . PRO A 1 226 ? 15.328 9.557 -6.110 1.00 66.75 226 PRO A CA 1
ATOM 1811 C C . PRO A 1 226 ? 16.503 10.450 -6.534 1.00 66.75 226 PRO A C 1
ATOM 1813 O O . PRO A 1 226 ? 16.843 11.388 -5.823 1.00 66.75 226 PRO A O 1
ATOM 1816 N N . PHE A 1 227 ? 17.161 10.134 -7.653 1.00 62.38 227 PHE A N 1
ATOM 1817 C CA . PHE A 1 227 ? 18.336 10.856 -8.147 1.00 62.38 227 PHE A CA 1
ATOM 1818 C C . PHE A 1 227 ? 17.981 11.935 -9.174 1.00 62.38 227 PHE A C 1
ATOM 1820 O O . PHE A 1 227 ? 18.811 12.788 -9.467 1.00 62.38 227 PHE A O 1
ATOM 1827 N N . CYS A 1 228 ? 16.764 11.909 -9.721 1.00 56.91 228 CYS A N 1
ATOM 1828 C CA . CYS A 1 228 ? 16.298 12.893 -10.698 1.00 56.91 228 CYS A CA 1
ATOM 1829 C C . CYS A 1 228 ? 15.635 14.119 -10.051 1.00 56.91 228 CYS A C 1
ATOM 1831 O O . CYS A 1 228 ? 15.449 15.126 -10.725 1.00 56.91 228 CYS A O 1
ATOM 1833 N N . THR A 1 229 ? 15.268 14.045 -8.769 1.00 49.59 229 THR A N 1
ATOM 1834 C CA . THR A 1 229 ? 14.585 15.118 -8.023 1.00 49.59 229 THR A CA 1
ATOM 1835 C C . THR A 1 229 ? 15.526 15.968 -7.163 1.00 49.59 229 THR A C 1
ATOM 1837 O O . THR A 1 229 ? 15.062 16.829 -6.416 1.00 49.59 229 THR A O 1
ATOM 1840 N N . VAL A 1 230 ? 16.842 15.759 -7.269 1.00 35.72 230 VAL A N 1
ATOM 1841 C CA . VAL A 1 230 ? 17.851 16.592 -6.602 1.00 35.72 230 VAL A CA 1
ATOM 1842 C C . VAL A 1 230 ? 18.222 17.750 -7.543 1.00 35.72 230 VAL A C 1
ATOM 1844 O O . VAL A 1 230 ? 18.742 17.466 -8.624 1.00 35.72 230 VAL A O 1
ATOM 1847 N N . PRO A 1 231 ? 17.927 19.020 -7.198 1.00 37.47 231 PRO A N 1
ATOM 1848 C CA . PRO A 1 231 ? 18.442 20.175 -7.933 1.00 37.47 231 PRO A CA 1
ATOM 1849 C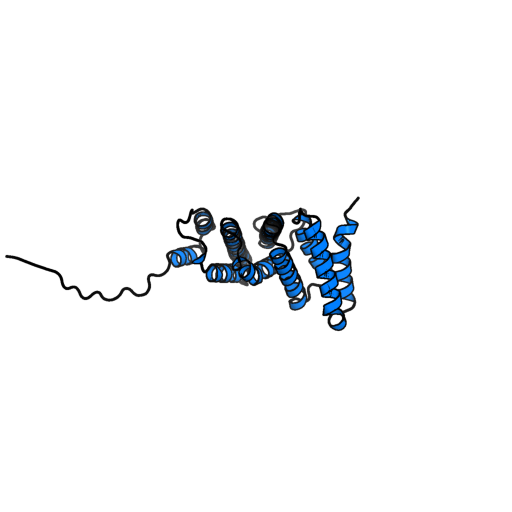 C . PRO A 1 231 ? 19.962 20.330 -7.790 1.00 37.47 231 PRO A C 1
ATOM 1851 O O . PRO A 1 231 ? 20.513 19.922 -6.739 1.00 37.47 231 PRO A O 1
#

pLDDT: mean 72.96, std 20.26, range [25.22, 95.56]

Organism: Echinococcus granulosus (NCBI:txid6210)